Protein AF-A0A9P5ZJ55-F1 (afdb_monomer_lite)

Foldseek 3Di:
DDDDDDDDDPDDPPPPDDDPPPPADPQLVVLLVVQCVLDPDPLSNLLSVLLSLLCVLVVVDDDPPPQLAQDCDPLNDVQLVVCVVVVVPDHDQDPDLVVLLVSLLNSVLVQAFPVQQDPVSHGDPDQDPLPRNSNQSHDDPRHCSSSSSSLSSSVVNCVVVVPPPVSSVVVSVVSSSVSVSSSVSSVVVVPDDDDDDDDDDDDDDDD

Sequence (207 aa):
MVATVLPPTSLNASSTSASPIVGAPARLITATDYLAGISADPHWCNIVAQFVEFEKSLGYLDGKIAVHMLAPGKHRPKEVSTWVKNARAADPVIKNPVTFGVQWWMWYAELQPECRKAVEGHLQRVTPENNEWTELHKGTINGFYGLLASLGWWMKAAEVSGEATETLDTALSDVSWALELMSHAANTKHASPGSEEGAASKKVRID

Secondary structure (DSSP, 8-state):
----PPPPP--------PPP-TT--HHHHHHHHHHHTT---HHHHHHHHHHHHHHHHTT---S--GGGS----SS--HHHHHHHHTTT-S----S-HHHHHHHHHHHHHHTS-GGGB-TTSPBP-----TTS-TTT---STTTHHHHHHHHHHHHHHHHHHS-SHHHHHHHHHHHHHHHHHHHHHHHHHHS------------PPP-

Structure (mmCIF, N/CA/C/O backbone):
data_AF-A0A9P5ZJ55-F1
#
_entry.id   AF-A0A9P5ZJ55-F1
#
loop_
_atom_site.group_PDB
_atom_site.id
_atom_site.type_symbol
_atom_site.label_atom_id
_atom_site.label_alt_id
_atom_site.label_comp_id
_atom_site.label_asym_id
_atom_site.label_entity_id
_atom_site.label_seq_id
_atom_site.pdbx_PDB_ins_code
_atom_site.Cartn_x
_atom_site.Cartn_y
_atom_site.Cartn_z
_atom_site.occupancy
_atom_site.B_iso_or_equiv
_atom_site.auth_seq_id
_atom_site.auth_comp_id
_atom_site.auth_asym_id
_atom_site.auth_atom_id
_atom_site.pdbx_PDB_model_num
ATOM 1 N N . MET A 1 1 ? -41.297 -36.569 27.336 1.00 46.19 1 MET A N 1
ATOM 2 C CA . MET A 1 1 ? -41.350 -36.435 25.864 1.00 46.19 1 MET A CA 1
ATOM 3 C C . MET A 1 1 ? -40.275 -35.434 25.482 1.00 46.19 1 MET A C 1
ATOM 5 O O . MET A 1 1 ? -40.351 -34.297 25.922 1.00 46.19 1 MET A O 1
ATOM 9 N N . VAL A 1 2 ? -39.204 -35.901 24.840 1.00 40.53 2 VAL A N 1
ATOM 10 C CA . VAL A 1 2 ? -37.963 -35.140 24.609 1.00 40.53 2 VAL A CA 1
ATOM 11 C C . VAL A 1 2 ? -38.043 -34.508 23.221 1.00 40.53 2 VAL A C 1
ATOM 13 O O . VAL A 1 2 ? -38.271 -35.221 22.248 1.00 40.53 2 VAL A O 1
ATOM 16 N N . ALA A 1 3 ? -37.908 -33.184 23.137 1.00 40.72 3 ALA A N 1
ATOM 17 C CA . ALA A 1 3 ? -37.900 -32.455 21.875 1.00 40.72 3 ALA A CA 1
ATOM 18 C C . ALA A 1 3 ? -36.523 -32.590 21.204 1.00 40.72 3 ALA A C 1
ATOM 20 O O . ALA A 1 3 ? -35.512 -32.144 21.743 1.00 40.72 3 ALA A O 1
ATOM 21 N N . THR A 1 4 ? -36.489 -33.230 20.038 1.00 44.12 4 THR A N 1
ATOM 22 C CA . THR A 1 4 ? -35.303 -33.348 19.185 1.00 44.12 4 THR A CA 1
ATOM 23 C C . THR A 1 4 ? -35.051 -32.017 18.477 1.00 44.12 4 THR A C 1
ATOM 25 O O . THR A 1 4 ? -35.849 -31.595 17.643 1.00 44.12 4 THR A O 1
ATOM 28 N N . VAL A 1 5 ? -33.942 -31.354 18.806 1.00 46.38 5 VAL A N 1
ATOM 29 C CA . VAL A 1 5 ? -33.438 -30.173 18.090 1.00 46.38 5 VAL A CA 1
ATOM 30 C C . VAL A 1 5 ? -32.595 -30.654 16.907 1.00 46.38 5 VAL A C 1
ATOM 32 O O . VAL A 1 5 ? -31.642 -31.410 17.089 1.00 46.38 5 VAL A O 1
ATOM 35 N N . LEU A 1 6 ? -32.968 -30.241 15.695 1.00 46.88 6 LEU A N 1
ATOM 36 C CA . LEU A 1 6 ? -32.187 -30.459 14.476 1.00 46.88 6 LEU A CA 1
ATOM 37 C C . LEU A 1 6 ? -30.947 -29.544 14.467 1.00 46.88 6 LEU A C 1
ATOM 39 O O . LEU A 1 6 ? -31.042 -28.398 14.911 1.00 46.88 6 LEU A O 1
ATOM 43 N N . PRO A 1 7 ? -29.796 -30.006 13.950 1.00 50.72 7 PRO A N 1
ATOM 44 C CA . PRO A 1 7 ? -28.613 -29.166 13.812 1.00 50.72 7 PRO A CA 1
ATOM 45 C C . PRO A 1 7 ? -28.786 -28.145 12.672 1.00 50.72 7 PRO A C 1
ATOM 47 O O . PRO A 1 7 ? -29.495 -28.424 11.700 1.00 50.72 7 PRO A O 1
ATOM 50 N N . PRO A 1 8 ? -28.136 -26.969 12.754 1.00 41.00 8 PRO A N 1
ATOM 51 C CA . PRO A 1 8 ? -28.194 -25.973 11.696 1.00 41.00 8 PRO A CA 1
ATOM 52 C C . PRO A 1 8 ? -27.458 -26.466 10.446 1.00 41.00 8 PRO A C 1
ATOM 54 O O . PRO A 1 8 ? -26.298 -26.879 10.498 1.00 41.00 8 PRO A O 1
ATOM 57 N N . THR A 1 9 ? -28.159 -26.390 9.317 1.00 43.16 9 THR A N 1
ATOM 58 C CA . THR A 1 9 ? -27.637 -26.552 7.960 1.00 43.16 9 THR A CA 1
ATOM 59 C C . THR A 1 9 ? -26.391 -25.690 7.782 1.00 43.16 9 THR A C 1
ATOM 61 O O . THR A 1 9 ? -26.456 -24.464 7.866 1.00 43.16 9 THR A O 1
ATOM 64 N N . SER A 1 10 ? -25.252 -26.341 7.547 1.00 38.22 10 SER A N 1
ATOM 65 C CA . SER A 1 10 ? -23.999 -25.678 7.200 1.00 38.22 10 SER A CA 1
ATOM 66 C C . SER A 1 10 ? -24.200 -24.908 5.893 1.00 38.22 10 SER A C 1
ATOM 68 O O . SER A 1 10 ? -24.444 -25.499 4.839 1.00 38.22 10 SER A O 1
ATOM 70 N N . LEU A 1 11 ? -24.173 -23.578 5.986 1.00 40.28 11 LEU A N 1
ATOM 71 C CA . LEU A 1 11 ? -24.135 -22.690 4.835 1.00 40.28 11 LEU A CA 1
ATOM 72 C C . LEU A 1 11 ? -22.822 -22.939 4.100 1.00 40.28 11 LEU A C 1
ATOM 74 O O . LEU A 1 11 ? -21.734 -22.753 4.641 1.00 40.28 11 LEU A O 1
ATOM 78 N N . ASN A 1 12 ? -22.981 -23.402 2.868 1.00 37.41 12 ASN A N 1
ATOM 79 C CA . ASN A 1 12 ? -21.942 -23.643 1.892 1.00 37.41 12 ASN A CA 1
ATOM 80 C C . ASN A 1 12 ? -21.049 -22.396 1.778 1.00 37.41 12 ASN A C 1
ATOM 82 O O . ASN A 1 12 ? -21.464 -21.375 1.227 1.00 37.41 12 ASN A O 1
ATOM 86 N N . ALA A 1 13 ? -19.837 -22.468 2.327 1.00 37.91 13 ALA A N 1
ATOM 87 C CA . ALA A 1 13 ? -18.794 -21.507 2.025 1.00 37.91 13 ALA A CA 1
ATOM 88 C C . ALA A 1 13 ? -18.369 -21.769 0.579 1.00 37.91 13 ALA A C 1
ATOM 90 O O . ALA A 1 13 ? -17.577 -22.669 0.306 1.00 37.91 13 ALA A O 1
ATOM 91 N N . SER A 1 14 ? -18.932 -21.005 -0.355 1.00 32.94 14 SER A N 1
ATOM 92 C CA . SER A 1 14 ? -18.380 -20.894 -1.699 1.00 32.94 14 SER A CA 1
ATOM 93 C C . SER A 1 14 ? -16.995 -20.274 -1.567 1.00 32.94 14 SER A C 1
ATOM 95 O O . SER A 1 14 ? -16.837 -19.058 -1.509 1.00 32.94 14 SER A O 1
ATOM 97 N N . SER A 1 15 ? -15.985 -21.131 -1.453 1.00 38.03 15 SER A N 1
ATOM 98 C CA . SER A 1 15 ? -14.599 -20.756 -1.655 1.00 38.03 15 SER A CA 1
ATOM 99 C C . SER A 1 15 ? -14.484 -20.254 -3.089 1.00 38.03 15 SER A C 1
ATOM 101 O O . SER A 1 15 ? -14.509 -21.041 -4.034 1.00 38.03 15 SER A O 1
ATOM 103 N N . THR A 1 16 ? -14.395 -18.937 -3.256 1.00 36.88 16 THR A N 1
ATOM 104 C CA . THR A 1 16 ? -13.919 -18.321 -4.492 1.00 36.88 16 THR A CA 1
ATOM 105 C C . THR A 1 16 ? -12.474 -18.774 -4.672 1.00 36.88 16 THR A C 1
ATOM 107 O O . THR A 1 16 ? -11.546 -18.156 -4.157 1.00 36.88 16 THR A O 1
ATOM 110 N N . SER A 1 17 ? -12.281 -19.926 -5.317 1.00 40.09 17 SER A N 1
ATOM 111 C CA . SER A 1 17 ? -10.956 -20.419 -5.659 1.00 40.09 17 SER A CA 1
ATOM 112 C C . SER A 1 17 ? -10.394 -19.494 -6.728 1.00 40.09 17 SER A C 1
ATOM 114 O O . SER A 1 17 ? -10.872 -19.497 -7.866 1.00 40.09 17 SER A O 1
ATOM 116 N N . ALA A 1 18 ? -9.394 -18.698 -6.360 1.00 45.12 18 ALA A N 1
ATOM 117 C CA . ALA A 1 18 ? -8.517 -18.071 -7.330 1.00 45.12 18 ALA A CA 1
ATOM 118 C C . ALA A 1 18 ? -7.996 -19.178 -8.260 1.00 45.12 18 ALA A C 1
ATOM 120 O O . ALA A 1 18 ? -7.440 -20.176 -7.796 1.00 45.12 18 ALA A O 1
ATOM 121 N N . SER A 1 19 ? -8.249 -19.054 -9.564 1.00 47.94 19 SER A N 1
ATOM 122 C CA . SER A 1 19 ? -7.708 -19.976 -10.562 1.00 47.94 19 SER A CA 1
ATOM 123 C C . SER A 1 19 ? -6.202 -20.153 -10.335 1.00 47.94 19 SER A C 1
ATOM 125 O O . SER A 1 19 ? -5.525 -19.163 -10.043 1.00 47.94 19 SER A O 1
ATOM 127 N N . PRO A 1 20 ? -5.647 -21.371 -10.476 1.00 54.75 20 PRO A N 1
ATOM 128 C CA . PRO A 1 20 ? -4.217 -21.572 -10.305 1.00 54.75 20 PRO A CA 1
ATOM 129 C C . PRO A 1 20 ? -3.473 -20.679 -11.300 1.00 54.75 20 PRO A C 1
ATOM 131 O O . PRO A 1 20 ? -3.644 -20.813 -12.513 1.00 54.75 20 PRO A O 1
ATOM 134 N N . ILE A 1 21 ? -2.672 -19.743 -10.785 1.00 67.31 21 ILE A N 1
ATOM 135 C CA . ILE A 1 21 ? -1.841 -18.852 -11.597 1.00 67.31 21 ILE A CA 1
ATOM 136 C C . ILE A 1 21 ? -0.716 -19.719 -12.178 1.00 67.31 21 ILE A C 1
ATOM 138 O O . ILE A 1 21 ? 0.328 -19.921 -11.557 1.00 67.31 21 ILE A O 1
ATOM 142 N N . VAL A 1 22 ? -0.975 -20.333 -13.334 1.00 74.50 22 VAL A N 1
ATOM 143 C CA . VAL A 1 22 ? -0.081 -21.314 -13.963 1.00 74.50 22 VAL A CA 1
ATOM 144 C C . VAL A 1 22 ? 1.288 -20.678 -14.214 1.00 74.50 22 VAL A C 1
ATOM 146 O O . VAL A 1 22 ? 1.395 -19.682 -14.924 1.00 74.50 22 VAL A O 1
ATOM 149 N N . GLY A 1 23 ? 2.339 -21.261 -13.631 1.00 77.81 23 GLY A N 1
ATOM 150 C CA . GLY A 1 23 ? 3.720 -20.787 -13.777 1.00 77.81 23 GLY A CA 1
ATOM 151 C C . GLY A 1 23 ? 4.148 -19.682 -12.804 1.00 77.81 23 GLY A C 1
ATOM 152 O O . GLY A 1 23 ? 5.310 -19.283 -12.841 1.00 77.81 23 GLY A O 1
ATOM 153 N N . ALA A 1 24 ? 3.267 -19.210 -11.913 1.00 82.00 24 ALA A N 1
ATOM 154 C CA . ALA A 1 24 ? 3.649 -18.243 -10.888 1.00 82.00 24 ALA A CA 1
ATOM 155 C C . ALA A 1 24 ? 4.522 -18.875 -9.789 1.00 82.00 24 ALA A C 1
ATOM 157 O O . ALA A 1 24 ? 4.319 -20.032 -9.406 1.00 82.00 24 ALA A O 1
ATOM 158 N N . PRO A 1 25 ? 5.469 -18.113 -9.215 1.00 84.88 25 PRO A N 1
ATOM 159 C CA . PRO A 1 25 ? 6.262 -18.592 -8.095 1.00 84.88 25 PRO A CA 1
ATOM 160 C C . PRO A 1 25 ? 5.390 -18.743 -6.841 1.00 84.88 25 PRO A C 1
ATOM 162 O O . PRO A 1 25 ? 4.494 -17.934 -6.594 1.00 84.88 25 PRO A O 1
ATOM 165 N N . ALA A 1 26 ? 5.711 -19.719 -5.985 1.00 87.31 26 ALA A N 1
ATOM 166 C CA . ALA A 1 26 ? 4.959 -20.001 -4.754 1.00 87.31 26 ALA A CA 1
ATOM 167 C C . ALA A 1 26 ? 4.749 -18.756 -3.869 1.00 87.31 26 ALA A C 1
ATOM 169 O O . ALA A 1 26 ? 3.683 -18.587 -3.288 1.00 87.31 26 ALA A O 1
ATOM 170 N N . ARG A 1 27 ? 5.726 -17.833 -3.834 1.00 85.06 27 ARG A N 1
ATOM 171 C CA . ARG A 1 27 ? 5.611 -16.554 -3.108 1.00 85.06 27 ARG A CA 1
ATOM 172 C C . ARG A 1 27 ? 4.421 -15.707 -3.561 1.00 85.06 27 ARG A C 1
ATOM 174 O O . ARG A 1 27 ? 3.817 -15.039 -2.732 1.00 85.06 27 ARG A O 1
ATOM 181 N N . LEU A 1 28 ? 4.133 -15.691 -4.864 1.00 87.50 28 LEU A N 1
ATOM 182 C CA . LEU A 1 28 ? 3.067 -14.881 -5.440 1.00 87.50 28 LEU A CA 1
ATOM 183 C C . LEU A 1 28 ? 1.725 -15.534 -5.142 1.00 87.50 28 LEU A C 1
ATOM 185 O O . LEU A 1 28 ? 0.816 -14.839 -4.727 1.00 87.50 28 LEU A O 1
ATOM 189 N N . ILE A 1 29 ? 1.647 -16.863 -5.240 1.00 89.94 29 ILE A N 1
ATOM 190 C CA . ILE A 1 29 ? 0.453 -17.626 -4.857 1.00 89.94 29 ILE A CA 1
ATOM 191 C C . ILE A 1 29 ? 0.106 -17.352 -3.389 1.00 89.94 29 ILE A C 1
ATOM 193 O O . ILE A 1 29 ? -0.983 -16.872 -3.102 1.00 89.94 29 ILE A O 1
ATOM 197 N N . THR A 1 30 ? 1.060 -17.526 -2.467 1.00 90.88 30 THR A N 1
ATOM 198 C CA . THR A 1 30 ? 0.839 -17.243 -1.038 1.00 90.88 30 THR A CA 1
ATOM 199 C C . THR A 1 30 ? 0.451 -15.785 -0.779 1.00 90.88 30 THR A C 1
ATOM 201 O O . THR A 1 30 ? -0.412 -15.521 0.054 1.00 90.88 30 THR A O 1
ATOM 204 N N . ALA A 1 31 ? 1.073 -14.830 -1.478 1.00 90.62 31 ALA A N 1
ATOM 205 C CA . ALA A 1 31 ? 0.730 -13.415 -1.363 1.00 90.62 31 ALA A CA 1
ATOM 206 C C . ALA A 1 31 ? -0.694 -13.124 -1.861 1.00 90.62 31 ALA A C 1
ATOM 208 O O . ALA A 1 31 ? -1.440 -12.416 -1.189 1.00 90.62 31 ALA A O 1
ATOM 209 N N . THR A 1 32 ? -1.082 -13.679 -3.008 1.00 92.06 32 THR A N 1
ATOM 210 C CA . THR A 1 32 ? -2.416 -13.520 -3.590 1.00 92.06 32 THR A CA 1
ATOM 211 C C . THR A 1 32 ? -3.483 -14.171 -2.721 1.00 92.06 32 THR A C 1
ATOM 213 O O . THR A 1 32 ? -4.493 -13.528 -2.461 1.00 92.06 32 THR A O 1
ATOM 216 N N . ASP A 1 33 ? -3.249 -15.382 -2.209 1.00 93.81 33 ASP A N 1
ATOM 217 C CA . ASP A 1 33 ? -4.173 -16.063 -1.294 1.00 93.81 33 ASP A CA 1
ATOM 218 C C . ASP A 1 33 ? -4.391 -15.240 -0.022 1.00 93.81 33 ASP A C 1
ATOM 220 O O . ASP A 1 33 ? -5.524 -15.037 0.418 1.00 93.81 33 ASP A O 1
ATOM 224 N N . TYR A 1 34 ? -3.302 -14.710 0.543 1.00 94.56 34 TYR A N 1
ATOM 225 C CA . TYR A 1 34 ? -3.370 -13.820 1.695 1.00 94.56 34 TYR A CA 1
ATOM 226 C C . TYR A 1 34 ? -4.195 -12.560 1.392 1.00 94.56 34 TYR A C 1
ATOM 228 O O . TYR A 1 34 ? -5.117 -12.248 2.145 1.00 94.56 34 TYR A O 1
ATOM 236 N N . LEU A 1 35 ? -3.901 -11.855 0.291 1.00 95.19 35 LEU A N 1
ATOM 237 C CA . LEU A 1 35 ? -4.612 -10.629 -0.083 1.00 95.19 35 LEU A CA 1
ATOM 238 C C . LEU A 1 35 ? -6.087 -10.903 -0.403 1.00 95.19 35 LEU A C 1
ATOM 240 O O . LEU A 1 35 ? -6.951 -10.160 0.053 1.00 95.19 35 LEU A O 1
ATOM 244 N N . ALA A 1 36 ? -6.401 -11.977 -1.127 1.00 95.12 36 ALA A N 1
ATOM 245 C CA . ALA A 1 36 ? -7.775 -12.386 -1.417 1.00 95.12 36 ALA A CA 1
ATOM 246 C C . ALA A 1 36 ? -8.557 -12.727 -0.136 1.00 95.12 36 ALA A C 1
ATOM 248 O O . ALA A 1 36 ? -9.750 -12.456 -0.048 1.00 95.12 36 ALA A O 1
ATOM 249 N N . GLY A 1 37 ? -7.880 -13.248 0.892 1.00 94.75 37 GLY A N 1
ATOM 250 C CA . GLY A 1 37 ? -8.462 -13.486 2.213 1.00 94.75 37 GLY A CA 1
ATOM 251 C C . GLY A 1 37 ? -8.736 -12.221 3.041 1.00 94.75 37 GLY A C 1
ATOM 252 O O . GLY A 1 37 ? -9.316 -12.321 4.124 1.00 94.75 37 GLY A O 1
ATOM 253 N N . ILE A 1 38 ? -8.320 -11.030 2.590 1.00 94.19 38 ILE A N 1
ATOM 254 C CA . ILE A 1 38 ? -8.582 -9.775 3.312 1.00 94.19 38 ILE A CA 1
ATOM 255 C C . ILE A 1 38 ? -10.041 -9.342 3.162 1.00 94.19 38 ILE A C 1
ATOM 257 O O . ILE A 1 38 ? -10.632 -8.945 4.165 1.00 94.19 38 ILE A O 1
ATOM 261 N N . SER A 1 39 ? -10.602 -9.402 1.952 1.00 93.25 39 SER A N 1
ATOM 262 C CA . SER A 1 39 ? -11.972 -8.969 1.660 1.00 93.25 39 SER A CA 1
ATOM 263 C C . SER A 1 39 ? -12.509 -9.621 0.386 1.00 93.25 39 SER A C 1
ATOM 265 O O . SER A 1 39 ? -11.753 -9.887 -0.547 1.00 93.25 39 SER A O 1
ATOM 267 N N . ALA A 1 40 ? -13.827 -9.833 0.345 1.00 91.75 40 ALA A N 1
ATOM 268 C CA . ALA A 1 40 ? -14.566 -10.266 -0.842 1.00 91.75 40 ALA A CA 1
ATOM 269 C C . ALA A 1 40 ? -15.145 -9.088 -1.654 1.00 91.75 40 ALA A C 1
ATOM 271 O O . ALA A 1 40 ? -15.910 -9.307 -2.593 1.00 91.75 40 ALA A O 1
ATOM 272 N N . ASP A 1 41 ? -14.823 -7.848 -1.273 1.00 91.94 41 ASP A N 1
ATOM 273 C CA . ASP A 1 41 ? -15.227 -6.653 -2.007 1.00 91.94 41 ASP A CA 1
ATOM 274 C C . ASP A 1 41 ? -14.726 -6.701 -3.471 1.00 91.94 41 ASP A C 1
ATOM 276 O O . ASP A 1 41 ? -13.537 -6.950 -3.704 1.00 91.94 41 ASP A O 1
ATOM 280 N N . PRO A 1 42 ? -15.591 -6.451 -4.475 1.00 93.56 42 PRO A N 1
ATOM 281 C CA . PRO A 1 42 ? -15.201 -6.539 -5.880 1.00 93.56 42 PRO A CA 1
ATOM 282 C C . PRO A 1 42 ? -14.060 -5.600 -6.288 1.00 93.56 42 PRO A C 1
ATOM 284 O O . PRO A 1 42 ? -13.235 -5.980 -7.122 1.00 93.56 42 PRO A O 1
ATOM 287 N N . HIS A 1 43 ? -13.990 -4.392 -5.718 1.00 93.25 43 HIS A N 1
ATOM 288 C CA . HIS A 1 43 ? -12.929 -3.433 -6.033 1.00 93.25 43 HIS A CA 1
ATOM 289 C C . HIS A 1 43 ? -11.587 -3.939 -5.495 1.00 93.25 43 HIS A C 1
ATOM 291 O O . HIS A 1 43 ? -10.587 -3.937 -6.217 1.00 93.25 43 HIS A O 1
ATOM 297 N N . TRP A 1 44 ? -11.579 -4.482 -4.278 1.00 95.94 44 TRP A N 1
ATOM 298 C CA . TRP A 1 44 ? -10.407 -5.150 -3.721 1.00 95.94 44 TRP A CA 1
ATOM 299 C C . TRP A 1 44 ? -9.973 -6.367 -4.548 1.00 95.94 44 TRP A C 1
ATOM 301 O O . TRP A 1 44 ? -8.799 -6.484 -4.904 1.00 95.94 44 TRP A O 1
ATOM 311 N N . CYS A 1 45 ? -10.904 -7.253 -4.920 1.00 94.62 45 CYS A N 1
ATOM 312 C CA . CYS A 1 45 ? -10.592 -8.408 -5.765 1.00 94.62 45 CYS A CA 1
ATOM 313 C C . CYS A 1 45 ? -9.961 -7.990 -7.103 1.00 94.62 45 CYS A C 1
ATOM 315 O O . CYS A 1 45 ? -9.019 -8.637 -7.564 1.00 94.62 45 CYS A O 1
ATOM 317 N N . ASN A 1 46 ? -10.435 -6.893 -7.702 1.00 94.75 46 ASN A N 1
ATOM 318 C CA . ASN A 1 46 ? -9.855 -6.340 -8.923 1.00 94.75 46 ASN A CA 1
ATOM 319 C C . ASN A 1 46 ? -8.408 -5.857 -8.715 1.00 94.75 46 ASN A C 1
ATOM 321 O O . ASN A 1 46 ? -7.536 -6.201 -9.510 1.00 94.75 46 ASN A O 1
ATOM 325 N N . ILE A 1 47 ? -8.121 -5.146 -7.618 1.00 95.94 47 ILE A N 1
ATOM 326 C CA . ILE A 1 47 ? -6.753 -4.717 -7.266 1.00 95.94 47 ILE A CA 1
ATOM 327 C C . ILE A 1 47 ? -5.820 -5.924 -7.108 1.00 95.94 47 ILE A C 1
ATOM 329 O O . ILE A 1 47 ? -4.693 -5.919 -7.605 1.00 95.94 47 ILE A O 1
ATOM 333 N N . VAL A 1 48 ? -6.286 -6.991 -6.450 1.00 95.25 48 VAL A N 1
ATOM 334 C CA . VAL A 1 48 ? -5.506 -8.228 -6.290 1.00 95.25 48 VAL A CA 1
ATOM 335 C C . VAL A 1 48 ? -5.229 -8.893 -7.644 1.00 95.25 48 VAL A C 1
ATOM 337 O O . VAL A 1 48 ? -4.113 -9.357 -7.878 1.00 95.25 48 VAL A O 1
ATOM 340 N N . ALA A 1 49 ? -6.199 -8.902 -8.563 1.00 92.81 49 ALA A N 1
ATOM 341 C CA . ALA A 1 49 ? -6.003 -9.419 -9.917 1.00 92.81 49 ALA A CA 1
ATOM 342 C C . ALA A 1 49 ? -4.999 -8.572 -10.725 1.00 92.81 49 ALA A C 1
ATOM 344 O O . ALA A 1 49 ? -4.084 -9.120 -11.342 1.00 92.81 49 ALA A O 1
ATOM 345 N N . GLN A 1 50 ? -5.108 -7.242 -10.668 1.00 93.00 50 GLN A N 1
ATOM 346 C CA . GLN A 1 50 ? -4.161 -6.324 -11.310 1.00 93.00 50 GLN A CA 1
ATOM 347 C C . GLN A 1 50 ? -2.740 -6.486 -10.753 1.00 93.00 50 GLN A C 1
ATOM 349 O O . GLN A 1 50 ? -1.772 -6.434 -11.508 1.00 93.00 50 GLN A O 1
ATOM 354 N N . PHE A 1 51 ? -2.592 -6.740 -9.449 1.00 92.31 51 PHE A N 1
ATOM 355 C CA . PHE A 1 51 ? -1.296 -7.038 -8.838 1.00 92.31 51 PHE A CA 1
ATOM 356 C C . PHE A 1 51 ? -0.646 -8.304 -9.413 1.00 92.31 51 PHE A C 1
ATOM 358 O O . PHE A 1 51 ? 0.563 -8.322 -9.650 1.00 92.31 51 PHE A O 1
ATOM 365 N N . VAL A 1 52 ? -1.431 -9.353 -9.675 1.00 90.38 52 VAL A N 1
ATOM 366 C CA . VAL A 1 52 ? -0.925 -10.578 -10.312 1.00 90.38 52 VAL A CA 1
ATOM 367 C C . VAL A 1 52 ? -0.434 -10.298 -11.733 1.00 90.38 52 VAL A C 1
ATOM 369 O O . VAL A 1 52 ? 0.655 -10.750 -12.094 1.00 90.38 52 VAL A O 1
ATOM 372 N N . GLU A 1 53 ? -1.191 -9.535 -12.526 1.00 89.50 53 GLU A N 1
ATOM 373 C CA . GLU A 1 53 ? -0.767 -9.157 -13.881 1.00 89.50 53 GLU A CA 1
ATOM 374 C C . GLU A 1 53 ? 0.469 -8.248 -13.865 1.00 89.50 53 GLU A C 1
ATOM 376 O O . GLU A 1 53 ? 1.363 -8.432 -14.688 1.00 89.50 53 GLU A O 1
ATOM 381 N N . PHE A 1 54 ? 0.588 -7.355 -12.884 1.00 87.25 54 PHE A N 1
ATOM 382 C CA . PHE A 1 54 ? 1.787 -6.547 -12.668 1.00 87.25 54 PHE A CA 1
ATOM 383 C C . PHE A 1 54 ? 3.025 -7.406 -12.343 1.00 87.25 54 PHE A C 1
ATOM 385 O O . PHE A 1 54 ? 4.080 -7.257 -12.956 1.00 87.25 54 PHE A O 1
ATOM 392 N N . GLU A 1 55 ? 2.929 -8.362 -11.413 1.00 86.75 55 GLU A N 1
ATOM 393 C CA . GLU A 1 55 ? 4.057 -9.259 -11.101 1.00 86.75 55 GLU A CA 1
ATOM 394 C C . GLU A 1 55 ? 4.438 -10.147 -12.296 1.00 86.75 55 GLU A C 1
ATOM 396 O O . GLU A 1 55 ? 5.617 -10.443 -12.512 1.00 86.75 55 GLU A O 1
ATOM 401 N N . LYS A 1 56 ? 3.448 -10.546 -13.098 1.00 86.00 56 LYS A N 1
ATOM 402 C CA . LYS A 1 56 ? 3.655 -11.282 -14.347 1.00 86.00 56 LYS A CA 1
ATOM 403 C C . LYS A 1 56 ? 4.324 -10.422 -15.415 1.00 86.00 56 LYS A C 1
ATOM 405 O O . LYS A 1 56 ? 5.231 -10.912 -16.082 1.00 86.00 56 LYS A O 1
ATOM 410 N N . SER A 1 57 ? 3.946 -9.152 -15.550 1.00 83.25 57 SER A N 1
ATOM 411 C CA . SER A 1 57 ? 4.566 -8.229 -16.508 1.00 83.25 57 SER A CA 1
ATOM 412 C C . SER A 1 57 ? 6.020 -7.905 -16.155 1.00 83.25 57 SER A C 1
ATOM 414 O O . SER A 1 57 ? 6.805 -7.534 -17.022 1.00 83.25 57 SER A O 1
ATOM 416 N N . LEU A 1 58 ? 6.403 -8.093 -14.891 1.00 79.06 58 LEU A N 1
ATOM 417 C CA . LEU A 1 58 ? 7.790 -8.047 -14.431 1.00 79.06 58 LEU A CA 1
ATOM 418 C C . LEU A 1 58 ? 8.570 -9.352 -14.690 1.00 79.06 58 LEU A C 1
ATOM 420 O O . LEU A 1 58 ? 9.750 -9.433 -14.355 1.00 79.06 58 LEU A O 1
ATOM 424 N N . GLY A 1 59 ? 7.938 -10.389 -15.246 1.00 79.38 59 GLY A N 1
ATOM 425 C CA . GLY A 1 59 ? 8.563 -11.698 -15.451 1.00 79.38 59 GLY A CA 1
ATOM 426 C C . GLY A 1 59 ? 8.850 -12.438 -14.144 1.00 79.38 59 GLY A C 1
ATOM 427 O O . GLY A 1 59 ? 9.797 -13.218 -14.079 1.00 79.38 59 GLY A O 1
ATOM 428 N N . TYR A 1 60 ? 8.063 -12.171 -13.094 1.00 76.75 60 TYR A N 1
ATOM 429 C CA . TYR A 1 60 ? 8.221 -12.771 -11.769 1.00 76.75 60 TYR A CA 1
ATOM 430 C C . TYR A 1 60 ? 9.620 -12.594 -11.175 1.00 76.75 60 TYR A C 1
ATOM 432 O O . TYR A 1 60 ? 10.203 -13.562 -10.685 1.00 76.75 60 TYR A O 1
ATOM 440 N N . LEU A 1 61 ? 10.140 -11.358 -11.188 1.00 68.94 61 LEU A N 1
ATOM 441 C CA . LEU A 1 61 ? 11.465 -11.025 -10.648 1.00 68.94 61 LEU A CA 1
ATOM 442 C C . LEU A 1 61 ? 11.745 -11.783 -9.348 1.00 68.94 61 LEU A C 1
ATOM 444 O O . LEU A 1 61 ? 10.973 -11.716 -8.383 1.00 68.94 61 LEU A O 1
ATOM 448 N N . ASP A 1 62 ? 12.840 -12.535 -9.345 1.00 59.06 62 ASP A N 1
ATOM 449 C CA . ASP A 1 62 ? 13.296 -13.255 -8.171 1.00 59.06 62 ASP A CA 1
ATOM 450 C C . ASP A 1 62 ? 14.363 -12.434 -7.445 1.00 59.06 62 ASP A C 1
ATOM 452 O O . ASP A 1 62 ? 15.175 -11.731 -8.049 1.00 59.06 62 ASP A O 1
ATOM 456 N N . GLY A 1 63 ? 14.389 -12.566 -6.125 1.00 53.94 63 GLY A N 1
ATOM 457 C CA . GLY A 1 63 ? 15.593 -12.265 -5.373 1.00 53.94 63 GLY A CA 1
ATOM 458 C C . GLY A 1 63 ? 15.569 -11.054 -4.448 1.00 53.94 63 GLY A C 1
ATOM 459 O O . GLY A 1 63 ? 14.932 -10.021 -4.642 1.00 53.94 63 GLY A O 1
ATOM 460 N N . LYS A 1 64 ? 16.397 -11.227 -3.417 1.00 50.94 64 LYS A N 1
ATOM 461 C CA . LYS A 1 64 ? 16.756 -10.334 -2.308 1.00 50.94 64 LYS A CA 1
ATOM 462 C C . LYS A 1 64 ? 17.582 -9.118 -2.761 1.00 50.94 64 LYS A C 1
ATOM 464 O O . LYS A 1 64 ? 18.386 -8.597 -1.990 1.00 50.94 64 LYS A O 1
ATOM 469 N N . ILE A 1 65 ? 17.448 -8.707 -4.018 1.00 52.56 65 ILE A N 1
ATOM 470 C CA . ILE A 1 65 ? 18.203 -7.593 -4.580 1.00 52.56 65 ILE A CA 1
ATOM 471 C C . ILE A 1 65 ? 17.507 -6.311 -4.127 1.00 52.56 65 ILE A C 1
ATOM 473 O O . ILE A 1 65 ? 16.328 -6.105 -4.401 1.00 52.56 65 ILE A O 1
ATOM 477 N N . ALA A 1 66 ? 18.236 -5.446 -3.419 1.00 51.22 66 ALA A N 1
ATOM 478 C CA . ALA A 1 66 ? 17.688 -4.224 -2.831 1.00 51.22 66 ALA A CA 1
ATOM 479 C C . ALA A 1 66 ? 16.986 -3.303 -3.842 1.00 51.22 66 ALA A C 1
ATOM 481 O O . ALA A 1 66 ? 16.063 -2.588 -3.462 1.00 51.22 66 ALA A O 1
ATOM 482 N N . VAL A 1 67 ? 17.357 -3.374 -5.127 1.00 54.19 67 VAL A N 1
ATOM 483 C CA . VAL A 1 67 ? 16.712 -2.598 -6.198 1.00 54.19 67 VAL A CA 1
ATOM 484 C C . VAL A 1 67 ? 15.264 -3.030 -6.458 1.00 54.19 67 VAL A C 1
ATOM 486 O O . VAL A 1 67 ? 14.486 -2.230 -6.958 1.00 54.19 67 VAL A O 1
ATOM 489 N N . HIS A 1 68 ? 14.882 -4.258 -6.092 1.00 53.19 68 HIS A N 1
ATOM 490 C CA . HIS A 1 68 ? 13.521 -4.790 -6.237 1.00 53.19 68 HIS A CA 1
ATOM 491 C C . HIS A 1 68 ? 12.705 -4.687 -4.942 1.00 53.19 68 HIS A C 1
ATOM 493 O O . HIS A 1 68 ? 11.631 -5.263 -4.843 1.00 53.19 68 HIS A O 1
ATOM 499 N N . MET A 1 69 ? 13.192 -3.973 -3.925 1.00 62.72 69 MET A N 1
ATOM 500 C CA . MET A 1 69 ? 12.447 -3.745 -2.687 1.00 62.72 69 MET A CA 1
ATOM 501 C C . MET A 1 69 ? 11.920 -2.314 -2.653 1.00 62.72 69 MET A C 1
ATOM 503 O O . MET A 1 69 ? 12.667 -1.376 -2.952 1.00 62.72 69 MET A O 1
ATOM 507 N N . LEU A 1 70 ? 10.660 -2.126 -2.242 1.00 66.12 70 LEU A N 1
ATOM 508 C CA . LEU A 1 70 ? 10.158 -0.784 -1.951 1.00 66.12 70 LEU A CA 1
ATOM 509 C C . LEU A 1 70 ? 11.095 -0.136 -0.936 1.00 66.12 70 LEU A C 1
ATOM 511 O O . LEU A 1 70 ? 11.378 -0.725 0.120 1.00 66.12 70 LEU A O 1
ATOM 515 N N . ALA A 1 71 ? 11.569 1.071 -1.252 1.00 64.81 71 ALA A N 1
ATOM 516 C CA . ALA A 1 71 ? 12.424 1.814 -0.347 1.00 64.81 71 ALA A CA 1
ATOM 517 C C . ALA A 1 71 ? 11.724 1.922 1.018 1.00 64.81 71 ALA A C 1
ATOM 519 O O . ALA A 1 71 ? 10.500 2.120 1.068 1.00 64.81 71 ALA A O 1
ATOM 520 N N . PRO A 1 72 ? 12.460 1.768 2.137 1.00 64.44 72 PRO A N 1
ATOM 521 C CA . PRO A 1 72 ? 11.909 1.928 3.472 1.00 64.44 72 PRO A CA 1
ATOM 522 C C . PRO A 1 72 ? 11.075 3.194 3.622 1.00 64.44 72 PRO A C 1
ATOM 524 O O . PRO A 1 72 ? 10.104 3.133 4.352 1.00 64.44 72 PRO A O 1
ATOM 527 N N . GLY A 1 73 ? 11.389 4.271 2.887 1.00 66.25 73 GLY A N 1
ATOM 528 C CA . GLY A 1 73 ? 10.696 5.556 2.979 1.00 66.25 73 GLY A CA 1
ATOM 529 C C . GLY A 1 73 ? 10.907 6.201 4.348 1.00 66.25 73 GLY A C 1
ATOM 530 O O . GLY A 1 73 ? 11.180 5.519 5.337 1.00 66.25 73 GLY A O 1
ATOM 531 N N . LYS A 1 74 ? 10.802 7.526 4.444 1.00 75.62 74 LYS A N 1
ATOM 532 C CA . LYS A 1 74 ? 10.795 8.174 5.768 1.00 75.62 74 LYS A CA 1
ATOM 533 C C . LYS A 1 74 ? 9.430 8.021 6.428 1.00 75.62 74 LYS A C 1
ATOM 535 O O . LYS A 1 74 ? 9.352 8.000 7.654 1.00 75.62 74 LYS A O 1
ATOM 540 N N . HIS A 1 75 ? 8.382 7.869 5.620 1.00 83.88 75 HIS A N 1
ATOM 541 C CA . HIS A 1 75 ? 7.002 7.871 6.089 1.00 83.88 75 HIS A CA 1
ATOM 542 C C . HIS A 1 75 ? 6.356 6.486 6.170 1.00 83.88 75 HIS A C 1
ATOM 544 O O . HIS A 1 75 ? 5.181 6.397 6.517 1.00 83.88 75 HIS A O 1
ATOM 550 N N . ARG A 1 76 ? 7.089 5.393 5.901 1.00 88.31 76 ARG A N 1
ATOM 551 C CA . ARG A 1 76 ? 6.526 4.040 6.022 1.00 88.31 76 ARG A CA 1
ATOM 552 C C . ARG A 1 76 ? 5.961 3.812 7.425 1.00 88.31 76 ARG A C 1
ATOM 554 O O . ARG A 1 76 ? 6.723 3.921 8.393 1.00 88.31 76 ARG A O 1
ATOM 561 N N . PRO A 1 77 ? 4.686 3.394 7.540 1.00 92.75 77 PRO A N 1
ATOM 562 C CA . PRO A 1 77 ? 4.087 3.100 8.833 1.00 92.75 77 PRO A CA 1
ATOM 563 C C . PRO A 1 77 ? 4.929 2.100 9.639 1.00 92.75 77 PRO A C 1
ATOM 565 O O . PRO A 1 77 ? 5.487 1.124 9.110 1.00 92.75 77 PRO A O 1
ATOM 568 N N . LYS A 1 78 ? 5.042 2.337 10.948 1.00 92.31 78 LYS A N 1
ATOM 569 C CA . LYS A 1 78 ? 5.871 1.520 11.851 1.00 92.31 78 LYS A CA 1
ATOM 570 C C . LYS A 1 78 ? 5.397 0.066 11.896 1.00 92.31 78 LYS A C 1
ATOM 572 O O . LYS A 1 78 ? 6.212 -0.846 12.060 1.00 92.31 78 LYS A O 1
ATOM 577 N N . GLU A 1 79 ? 4.101 -0.139 11.730 1.00 94.50 79 GLU A N 1
ATOM 578 C CA . GLU A 1 79 ? 3.416 -1.421 11.632 1.00 94.50 79 GLU A CA 1
ATOM 579 C C . GLU A 1 79 ? 3.989 -2.245 10.478 1.00 94.50 79 GLU A C 1
ATOM 581 O O . GLU A 1 79 ? 4.422 -3.373 10.695 1.00 94.50 79 GLU A O 1
ATOM 586 N N . VAL A 1 80 ? 4.121 -1.645 9.289 1.00 91.94 80 VAL A N 1
ATOM 587 C CA . VAL A 1 80 ? 4.723 -2.290 8.109 1.00 91.94 80 VAL A CA 1
ATOM 588 C C . VAL A 1 80 ? 6.183 -2.636 8.381 1.00 91.94 80 VAL A C 1
ATOM 590 O O . VAL A 1 80 ? 6.630 -3.749 8.109 1.00 91.94 80 VAL A O 1
ATOM 593 N N . SER A 1 81 ? 6.939 -1.702 8.963 1.00 89.12 81 SER A N 1
ATOM 594 C CA . SER A 1 81 ? 8.351 -1.932 9.294 1.00 89.12 81 SER A CA 1
ATOM 595 C C . SER A 1 81 ? 8.535 -3.089 10.279 1.00 89.12 81 SER A C 1
ATOM 597 O O . SER A 1 81 ? 9.431 -3.912 10.109 1.00 89.12 81 SER A O 1
ATOM 599 N N . THR A 1 82 ? 7.686 -3.165 11.302 1.00 91.31 82 THR A N 1
ATOM 600 C CA . THR A 1 82 ? 7.695 -4.244 12.299 1.00 91.31 82 THR A CA 1
ATOM 601 C C . THR A 1 82 ? 7.278 -5.571 11.675 1.00 91.31 82 THR A C 1
ATOM 603 O O . THR A 1 82 ? 7.946 -6.579 11.882 1.00 91.31 82 THR A O 1
ATOM 606 N N . TRP A 1 83 ? 6.226 -5.564 10.857 1.00 92.31 83 TRP A N 1
ATOM 607 C CA . TRP A 1 83 ? 5.727 -6.742 10.156 1.00 92.31 83 TRP A CA 1
ATOM 608 C C . TRP A 1 83 ? 6.788 -7.354 9.239 1.00 92.31 83 TRP A C 1
ATOM 610 O O . TRP A 1 83 ? 7.070 -8.547 9.333 1.00 92.31 83 TRP A O 1
ATOM 620 N N . VAL A 1 84 ? 7.467 -6.535 8.428 1.00 87.25 84 VAL A N 1
ATOM 621 C CA . VAL A 1 84 ? 8.572 -6.996 7.571 1.00 87.25 84 VAL A CA 1
ATOM 622 C C . VAL A 1 84 ? 9.738 -7.540 8.405 1.00 87.25 84 VAL A C 1
ATOM 624 O O . VAL A 1 84 ? 10.265 -8.604 8.077 1.00 87.25 84 VAL A O 1
ATOM 627 N N . LYS A 1 85 ? 10.122 -6.857 9.497 1.00 87.44 85 LYS A N 1
ATOM 628 C CA . LYS A 1 85 ? 11.193 -7.310 10.410 1.00 87.44 85 LYS A CA 1
ATOM 629 C C . LYS A 1 85 ? 10.878 -8.653 11.067 1.00 87.44 85 LYS A C 1
ATOM 631 O O . LYS A 1 85 ? 11.774 -9.475 11.215 1.00 87.44 85 LYS A O 1
ATOM 636 N N . ASN A 1 86 ? 9.615 -8.895 11.399 1.00 89.25 86 ASN A N 1
ATOM 637 C CA . ASN A 1 86 ? 9.145 -10.134 12.018 1.00 89.25 86 ASN A CA 1
ATOM 638 C C . ASN A 1 86 ? 8.795 -11.216 10.987 1.00 89.25 86 ASN A C 1
ATOM 640 O O . ASN A 1 86 ? 7.955 -12.072 11.255 1.00 89.25 86 ASN A O 1
ATOM 644 N N . ALA A 1 87 ? 9.384 -11.153 9.789 1.00 84.75 87 ALA A N 1
ATOM 645 C CA . ALA A 1 87 ? 9.140 -12.100 8.704 1.00 84.75 87 ALA A CA 1
ATOM 646 C C . ALA A 1 87 ? 7.649 -12.288 8.363 1.00 84.75 87 ALA A C 1
ATOM 648 O O . ALA A 1 87 ? 7.263 -13.343 7.870 1.00 84.75 87 ALA A O 1
ATOM 649 N N . ARG A 1 88 ? 6.825 -11.252 8.582 1.00 89.38 88 ARG A N 1
ATOM 650 C CA . ARG A 1 88 ? 5.380 -11.237 8.300 1.00 89.38 88 ARG A CA 1
ATOM 651 C C . ARG A 1 88 ? 4.589 -12.269 9.106 1.00 89.38 88 ARG A C 1
ATOM 653 O O . ARG A 1 88 ? 3.564 -12.752 8.646 1.00 89.38 88 ARG A O 1
ATOM 660 N N . ALA A 1 89 ? 5.071 -12.613 10.301 1.00 87.62 89 ALA A N 1
ATOM 661 C CA . ALA A 1 89 ? 4.488 -13.681 11.110 1.00 87.62 89 ALA A CA 1
ATOM 662 C C . ALA A 1 89 ? 3.038 -13.415 11.555 1.00 87.62 89 ALA A C 1
ATOM 664 O O . ALA A 1 89 ? 2.267 -14.360 11.690 1.00 87.62 89 ALA A O 1
ATOM 665 N N . ALA A 1 90 ? 2.672 -12.155 11.810 1.00 92.88 90 ALA A N 1
ATOM 666 C CA . ALA A 1 90 ? 1.326 -11.780 12.236 1.00 92.88 90 ALA A CA 1
ATOM 667 C C . ALA A 1 90 ? 0.986 -10.352 11.808 1.00 92.88 90 ALA A C 1
ATOM 669 O O . ALA A 1 90 ? 1.827 -9.457 11.931 1.00 92.88 90 ALA A O 1
ATOM 670 N N . ASP A 1 91 ? -0.250 -10.147 11.357 1.00 94.75 91 ASP A N 1
ATOM 671 C CA . ASP A 1 91 ? -0.741 -8.835 10.943 1.00 94.75 91 ASP A CA 1
ATOM 672 C C . ASP A 1 91 ? -0.823 -7.863 12.130 1.00 94.75 91 ASP A C 1
ATOM 674 O O . ASP A 1 91 ? -1.230 -8.246 13.234 1.00 94.75 91 ASP A O 1
ATOM 678 N N . PRO A 1 92 ? -0.436 -6.594 11.935 1.00 94.56 92 PRO A N 1
ATOM 679 C CA . PRO A 1 92 ? -0.546 -5.581 12.968 1.00 94.56 92 PRO A CA 1
ATOM 680 C C . PRO A 1 92 ? -2.007 -5.175 13.188 1.00 94.56 92 PRO A C 1
ATOM 682 O O . PRO A 1 92 ? -2.795 -5.049 12.254 1.00 94.56 92 PRO A O 1
ATOM 685 N N . VAL A 1 93 ? -2.349 -4.881 14.442 1.00 94.44 93 VAL A N 1
ATOM 686 C CA . VAL A 1 93 ? -3.640 -4.273 14.782 1.00 94.44 93 VAL A CA 1
ATOM 687 C C . VAL A 1 93 ? -3.552 -2.766 14.559 1.00 94.44 93 VAL A C 1
ATOM 689 O O . VAL A 1 93 ? -2.832 -2.069 15.279 1.00 94.44 93 VAL A O 1
ATOM 692 N N . ILE A 1 94 ? -4.310 -2.256 13.590 1.00 96.69 94 ILE A N 1
ATOM 693 C CA . ILE A 1 94 ? -4.396 -0.821 13.315 1.00 96.69 94 ILE A CA 1
ATOM 694 C C . ILE A 1 94 ? -5.406 -0.192 14.277 1.00 96.69 94 ILE A C 1
ATOM 696 O O . ILE A 1 94 ? -6.609 -0.391 14.158 1.00 96.69 94 ILE A O 1
ATOM 700 N N . LYS A 1 95 ? -4.905 0.557 15.264 1.00 93.56 95 LYS A N 1
ATOM 701 C CA . LYS A 1 95 ? -5.736 1.140 16.335 1.00 93.56 95 LYS A CA 1
ATOM 702 C C . LYS A 1 95 ? -6.464 2.419 15.930 1.00 93.56 95 LYS A C 1
ATOM 704 O O . LYS A 1 95 ? -7.514 2.715 16.480 1.00 93.56 95 LYS A O 1
ATOM 709 N N . ASN A 1 96 ? -5.858 3.207 15.046 1.00 95.31 96 ASN A N 1
ATOM 710 C CA . ASN A 1 96 ? -6.397 4.484 14.594 1.00 95.31 96 ASN A CA 1
ATOM 711 C C . ASN A 1 96 ? -6.291 4.532 13.061 1.00 95.31 96 ASN A C 1
ATOM 713 O O . ASN A 1 96 ? -5.212 4.844 12.543 1.00 95.31 96 ASN A O 1
ATOM 717 N N . PRO A 1 97 ? -7.369 4.183 12.337 1.00 95.25 97 PRO A N 1
ATOM 718 C CA . PRO A 1 97 ? -7.350 4.126 10.880 1.00 95.25 97 PRO A CA 1
ATOM 719 C C . PRO A 1 97 ? -7.139 5.503 10.244 1.00 95.25 97 PRO A C 1
ATOM 721 O O . PRO A 1 97 ? -6.494 5.582 9.205 1.00 95.25 97 PRO A O 1
ATOM 724 N N . VAL A 1 98 ? -7.578 6.595 10.878 1.00 94.81 98 VAL A N 1
ATOM 725 C CA . VAL A 1 98 ? -7.343 7.960 10.375 1.00 94.81 98 VAL A CA 1
ATOM 726 C C . VAL A 1 98 ? -5.848 8.287 10.362 1.00 94.81 98 VAL A C 1
ATOM 728 O O . VAL A 1 98 ? -5.290 8.657 9.331 1.00 94.81 98 VAL A O 1
ATOM 731 N N . THR A 1 99 ? -5.168 8.099 11.495 1.00 94.31 99 THR A N 1
ATOM 732 C CA . THR A 1 99 ? -3.725 8.374 11.624 1.00 94.31 99 THR A CA 1
ATOM 733 C C . THR A 1 99 ? -2.902 7.447 10.739 1.00 94.31 99 THR A C 1
ATOM 735 O O . THR A 1 99 ? -1.940 7.884 10.106 1.00 94.31 99 THR A O 1
ATOM 738 N N . PHE A 1 100 ? -3.284 6.169 10.683 1.00 95.12 100 PHE A N 1
ATOM 739 C CA . PHE A 1 100 ? -2.627 5.202 9.815 1.00 95.12 100 PHE A CA 1
ATOM 740 C C . PHE A 1 100 ? -2.771 5.591 8.343 1.00 95.12 100 PHE A C 1
ATOM 742 O O . PHE A 1 100 ? -1.777 5.588 7.626 1.00 95.12 100 PHE A O 1
ATOM 749 N N . GLY A 1 101 ? -3.970 5.997 7.919 1.00 93.75 101 GLY A N 1
ATOM 750 C CA . GLY A 1 101 ? -4.248 6.456 6.562 1.00 93.75 101 GLY A CA 1
ATOM 751 C C . GLY A 1 101 ? -3.401 7.651 6.139 1.00 93.75 101 GLY A C 1
ATOM 752 O O . GLY A 1 101 ? -2.841 7.648 5.047 1.00 93.75 101 GLY A O 1
ATOM 753 N N . VAL A 1 102 ? -3.224 8.641 7.022 1.00 92.50 102 VAL A N 1
ATOM 754 C CA . VAL A 1 102 ? -2.332 9.787 6.763 1.00 92.50 102 VAL A CA 1
ATOM 755 C C . VAL A 1 102 ? -0.894 9.319 6.529 1.00 92.50 102 VAL A C 1
ATOM 757 O O . VAL A 1 102 ? -0.281 9.691 5.531 1.00 92.50 102 VAL A O 1
ATOM 760 N N . GLN A 1 103 ? -0.356 8.467 7.407 1.00 91.50 103 GLN A N 1
ATOM 761 C CA . GLN A 1 103 ? 1.006 7.940 7.247 1.00 91.50 103 GLN A CA 1
ATOM 762 C C . GLN A 1 103 ? 1.144 7.076 5.992 1.00 91.50 103 GLN A C 1
ATOM 764 O O . GLN A 1 103 ? 2.149 7.158 5.287 1.00 91.50 103 GLN A O 1
ATOM 769 N N . TRP A 1 104 ? 0.127 6.266 5.697 1.00 93.56 104 TRP A N 1
ATOM 770 C CA . TRP A 1 104 ? 0.085 5.436 4.504 1.00 93.56 104 TRP A CA 1
ATOM 771 C C . TRP A 1 104 ? 0.128 6.298 3.241 1.00 93.56 104 TRP A C 1
ATOM 773 O O . TRP A 1 104 ? 0.945 6.028 2.368 1.0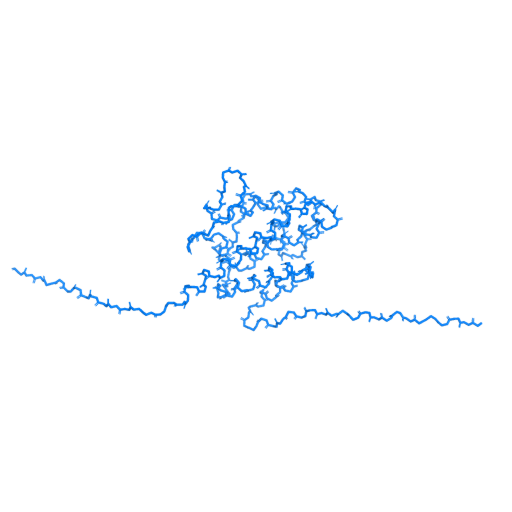0 93.56 104 TRP A O 1
ATOM 783 N N . TRP A 1 105 ? -0.660 7.375 3.174 1.00 92.06 105 TRP A N 1
ATOM 784 C CA . TRP A 1 105 ? -0.649 8.315 2.051 1.00 92.06 105 TRP A CA 1
ATOM 785 C C . TRP A 1 105 ? 0.694 9.016 1.881 1.00 92.06 105 TRP A C 1
ATOM 787 O O . TRP A 1 105 ? 1.199 9.095 0.764 1.00 92.06 105 TRP A O 1
ATOM 797 N N . MET A 1 106 ? 1.306 9.476 2.976 1.00 89.25 106 MET A N 1
ATOM 798 C CA . MET A 1 106 ? 2.642 10.075 2.928 1.00 89.25 106 MET A CA 1
ATOM 799 C C . MET A 1 106 ? 3.671 9.084 2.377 1.00 89.25 106 MET A C 1
ATOM 801 O O . MET A 1 106 ? 4.460 9.433 1.503 1.00 89.25 106 MET A O 1
ATOM 805 N N . TRP A 1 107 ? 3.640 7.834 2.846 1.00 89.75 107 TRP A N 1
ATOM 806 C CA . TRP A 1 107 ? 4.516 6.785 2.333 1.00 89.75 107 TRP A CA 1
ATOM 807 C C . TRP A 1 107 ? 4.241 6.476 0.862 1.00 89.75 107 TRP A C 1
ATOM 809 O O . TRP A 1 107 ? 5.175 6.416 0.068 1.00 89.75 107 TRP A O 1
ATOM 819 N N . TYR A 1 108 ? 2.975 6.316 0.481 1.00 90.25 108 TYR A N 1
ATOM 820 C CA . TYR A 1 108 ? 2.586 6.034 -0.893 1.00 90.25 108 TYR A CA 1
ATOM 821 C C . TYR A 1 108 ? 3.024 7.153 -1.840 1.00 90.25 108 TYR A C 1
ATOM 823 O O . TYR A 1 108 ? 3.552 6.860 -2.909 1.00 90.25 108 TYR A O 1
ATOM 831 N N . ALA A 1 109 ? 2.897 8.416 -1.425 1.00 87.56 109 ALA A N 1
ATOM 832 C CA . ALA A 1 109 ? 3.342 9.574 -2.191 1.00 87.56 109 ALA A CA 1
ATOM 833 C C . ALA A 1 109 ? 4.868 9.637 -2.367 1.00 87.56 109 ALA A C 1
ATOM 835 O O . ALA A 1 109 ? 5.338 10.009 -3.442 1.00 87.56 109 ALA A O 1
ATOM 836 N N . GLU A 1 110 ? 5.658 9.227 -1.366 1.00 85.25 110 GLU A N 1
ATOM 837 C CA . GLU A 1 110 ? 7.123 9.125 -1.504 1.00 85.25 110 GLU A CA 1
ATOM 838 C C . GLU A 1 110 ? 7.546 8.139 -2.593 1.00 85.25 110 GLU A C 1
ATOM 840 O O . GLU A 1 110 ? 8.574 8.345 -3.238 1.00 85.25 110 GLU A O 1
ATOM 845 N N . LEU A 1 111 ? 6.764 7.075 -2.785 1.00 85.19 111 LEU A N 1
ATOM 846 C CA . LEU A 1 111 ? 7.041 6.037 -3.773 1.00 85.19 111 LEU A CA 1
ATOM 847 C C . LEU A 1 111 ? 6.662 6.465 -5.197 1.00 85.19 111 LEU A C 1
ATOM 849 O O . LEU A 1 111 ? 7.042 5.792 -6.153 1.00 85.19 111 LEU A O 1
ATOM 853 N N . GLN A 1 112 ? 5.912 7.556 -5.361 1.00 85.56 112 GLN A N 1
ATOM 854 C CA . GLN A 1 112 ? 5.450 7.974 -6.677 1.00 85.56 112 GLN A CA 1
ATOM 855 C C . GLN A 1 112 ? 6.542 8.629 -7.526 1.00 85.56 112 GLN A C 1
ATOM 857 O O . GLN A 1 112 ? 7.442 9.285 -6.991 1.00 85.56 112 GLN A O 1
ATOM 862 N N . PRO A 1 113 ? 6.408 8.543 -8.860 1.00 84.19 113 PRO A N 1
ATOM 863 C CA . PRO A 1 113 ? 7.114 9.406 -9.800 1.00 84.19 113 PRO A CA 1
ATOM 864 C C . PRO A 1 113 ? 6.936 10.890 -9.468 1.00 84.19 113 PRO A C 1
ATOM 866 O O . PRO A 1 113 ? 5.867 11.310 -9.022 1.00 84.19 113 PRO A O 1
ATOM 869 N N . GLU A 1 114 ? 7.964 11.699 -9.726 1.00 82.25 114 GLU A N 1
ATOM 870 C CA . GLU A 1 114 ? 7.948 13.130 -9.393 1.00 82.25 114 GLU A CA 1
ATOM 871 C C . GLU A 1 114 ? 6.826 13.883 -10.118 1.00 82.25 114 GLU A C 1
ATOM 873 O O . GLU A 1 114 ? 6.156 14.714 -9.515 1.00 82.25 114 GLU A O 1
ATOM 878 N N . CYS A 1 115 ? 6.528 13.509 -11.366 1.00 81.19 115 CYS A N 1
ATOM 879 C CA . CYS A 1 115 ? 5.435 14.090 -12.148 1.00 81.19 115 CYS A CA 1
ATOM 880 C C . CYS A 1 115 ? 4.044 13.893 -11.515 1.00 81.19 115 CYS A C 1
ATOM 882 O O . CYS A 1 115 ? 3.100 14.582 -11.888 1.00 81.19 115 CYS A O 1
ATOM 884 N N . ARG A 1 116 ? 3.895 12.950 -10.571 1.00 83.44 116 ARG A N 1
ATOM 885 C CA . ARG A 1 116 ? 2.644 12.722 -9.837 1.00 83.44 116 ARG A CA 1
ATOM 886 C C . ARG A 1 116 ? 2.566 13.510 -8.536 1.00 83.44 116 ARG A C 1
ATOM 888 O O . ARG A 1 116 ? 1.470 13.650 -7.996 1.00 83.44 116 ARG A O 1
ATOM 895 N N . LYS A 1 117 ? 3.685 13.991 -7.993 1.00 83.38 117 LYS A N 1
ATOM 896 C CA . LYS A 1 117 ? 3.705 14.688 -6.704 1.00 83.38 117 LYS A CA 1
ATOM 897 C C . LYS A 1 117 ? 3.243 16.127 -6.917 1.00 83.38 117 LYS A C 1
ATOM 899 O O . LYS A 1 117 ? 4.003 16.962 -7.399 1.00 83.38 117 LYS A O 1
ATOM 904 N N . ALA A 1 118 ? 1.987 16.431 -6.586 1.00 66.81 118 ALA A N 1
ATOM 905 C CA . ALA A 1 118 ? 1.531 17.816 -6.606 1.00 66.81 118 ALA A CA 1
ATOM 906 C C . ALA A 1 118 ? 2.164 18.615 -5.459 1.00 66.81 118 ALA A C 1
ATOM 908 O O . ALA A 1 118 ? 2.506 18.077 -4.405 1.00 66.81 118 ALA A O 1
ATOM 909 N N . VAL A 1 119 ? 2.210 19.935 -5.638 1.00 59.44 119 VAL A N 1
ATOM 910 C CA . VAL A 1 119 ? 2.705 20.894 -4.637 1.00 59.44 119 VAL A CA 1
ATOM 911 C C . VAL A 1 119 ? 1.856 20.887 -3.349 1.00 59.44 119 VAL A C 1
ATOM 913 O O . VAL A 1 119 ? 2.364 21.218 -2.283 1.00 59.44 119 VAL A O 1
ATOM 916 N N . GLU A 1 120 ? 0.594 20.448 -3.415 1.00 57.94 120 GLU A N 1
ATOM 917 C CA . GLU A 1 120 ? -0.371 20.486 -2.299 1.00 57.94 120 GLU A CA 1
ATOM 918 C C . GLU A 1 120 ? -0.637 19.115 -1.644 1.00 57.94 120 GLU A C 1
ATOM 920 O O . GLU A 1 120 ? -1.617 18.942 -0.927 1.00 57.94 120 GLU A O 1
ATOM 925 N N . GLY A 1 121 ? 0.220 18.114 -1.873 1.00 58.41 121 GLY A N 1
ATOM 926 C CA . GLY A 1 121 ? 0.116 16.817 -1.184 1.00 58.41 121 GLY A CA 1
ATOM 927 C C . GLY A 1 121 ? -0.924 15.846 -1.757 1.00 58.41 121 GLY A C 1
ATOM 928 O O . GLY A 1 121 ? -1.130 14.772 -1.193 1.00 58.41 121 GLY A O 1
ATOM 929 N N . HIS A 1 122 ? -1.534 16.176 -2.896 1.00 70.81 122 HIS A N 1
ATOM 930 C CA . HIS A 1 122 ? -2.361 15.256 -3.677 1.00 70.81 122 HIS A CA 1
ATOM 931 C C . HIS A 1 122 ? -1.546 14.589 -4.790 1.00 70.81 122 HIS A C 1
ATOM 933 O O . HIS A 1 122 ? -0.669 15.209 -5.394 1.00 70.81 122 HIS A O 1
ATOM 939 N N . LEU A 1 123 ? -1.842 13.323 -5.090 1.00 83.06 123 LEU A N 1
ATOM 940 C CA . LEU A 1 123 ? -1.255 12.658 -6.249 1.00 83.06 123 LEU A CA 1
ATOM 941 C C . LEU A 1 123 ? -2.020 13.018 -7.516 1.00 83.06 123 LEU A C 1
ATOM 943 O O . LEU A 1 123 ? -3.233 12.837 -7.602 1.00 83.06 123 LEU A O 1
ATOM 947 N N . GLN A 1 124 ? -1.300 13.493 -8.525 1.00 82.25 124 GLN A N 1
ATOM 948 C CA . GLN A 1 124 ? -1.867 13.720 -9.844 1.00 82.25 124 GLN A CA 1
ATOM 949 C C . GLN A 1 124 ? -1.986 12.390 -10.597 1.00 82.25 124 GLN A C 1
ATOM 951 O O . GLN A 1 124 ? -1.085 11.542 -10.564 1.00 82.25 124 GLN A O 1
ATOM 956 N N . ARG A 1 125 ? -3.094 12.216 -11.324 1.00 83.19 125 ARG A N 1
ATOM 957 C CA . ARG A 1 125 ? -3.286 11.117 -12.283 1.00 83.19 125 ARG A CA 1
ATOM 958 C C . ARG A 1 125 ? -2.731 11.500 -13.652 1.00 83.19 125 ARG A C 1
ATOM 960 O O . ARG A 1 125 ? -3.456 11.584 -14.637 1.00 83.19 125 ARG A O 1
ATOM 967 N N . VAL A 1 126 ? -1.435 11.786 -13.678 1.00 82.12 126 VAL A N 1
ATOM 968 C CA . VAL A 1 126 ? -0.670 12.028 -14.904 1.00 82.12 126 VAL A CA 1
ATOM 969 C C . VAL A 1 126 ? 0.095 10.756 -15.222 1.00 82.12 126 VAL A C 1
ATOM 971 O O . VAL A 1 126 ? 0.753 10.215 -14.337 1.00 82.12 126 VAL A O 1
ATOM 974 N N . THR A 1 127 ? -0.002 10.285 -16.465 1.00 78.00 127 THR A N 1
ATOM 975 C CA . THR A 1 127 ? 0.765 9.142 -16.970 1.00 78.00 127 THR A CA 1
ATOM 976 C C . THR A 1 127 ? 2.252 9.502 -17.006 1.00 78.00 127 THR A C 1
ATOM 978 O O . THR A 1 127 ? 2.629 10.342 -17.823 1.00 78.00 127 THR A O 1
ATOM 981 N N . PRO A 1 128 ? 3.095 8.900 -16.151 1.00 74.38 128 PRO A N 1
ATOM 982 C CA . PRO A 1 128 ? 4.536 9.132 -16.157 1.00 74.38 128 PRO A CA 1
ATOM 983 C C . PRO A 1 128 ? 5.175 8.518 -17.399 1.00 74.38 128 PRO A C 1
ATOM 985 O O . PRO A 1 128 ? 4.657 7.544 -17.958 1.00 74.38 128 PRO A O 1
ATOM 988 N N . GLU A 1 129 ? 6.327 9.038 -17.808 1.00 71.12 129 GLU A N 1
ATOM 989 C CA . GLU A 1 129 ? 7.088 8.431 -18.899 1.00 71.12 129 GLU A CA 1
ATOM 990 C C . GLU A 1 129 ? 7.630 7.046 -18.483 1.00 71.12 129 GLU A C 1
ATOM 992 O O . GLU A 1 129 ? 7.820 6.749 -17.300 1.00 71.12 129 GLU A O 1
ATOM 997 N N . ASN A 1 130 ? 7.898 6.170 -19.463 1.00 58.78 130 ASN A N 1
ATOM 998 C CA . ASN A 1 130 ? 8.162 4.722 -19.302 1.00 58.78 130 ASN A CA 1
ATOM 999 C C . ASN A 1 130 ? 9.280 4.307 -18.312 1.00 58.78 130 ASN A C 1
ATOM 1001 O O . ASN A 1 130 ? 9.463 3.106 -18.073 1.00 58.78 130 ASN A O 1
ATOM 1005 N N . ASN A 1 131 ? 10.043 5.260 -17.774 1.00 58.50 131 ASN A N 1
ATOM 1006 C CA . ASN A 1 131 ? 11.180 5.050 -16.881 1.00 58.50 131 ASN A CA 1
ATOM 1007 C C . ASN A 1 131 ? 11.019 5.729 -15.509 1.00 58.50 131 ASN A C 1
ATOM 1009 O O . ASN A 1 131 ? 11.935 5.647 -14.698 1.00 58.50 131 ASN A O 1
ATOM 1013 N N . GLU A 1 132 ? 9.894 6.387 -15.226 1.00 64.94 132 GLU A N 1
ATOM 1014 C CA . GLU A 1 132 ? 9.734 7.164 -13.988 1.00 64.94 132 GLU A CA 1
ATOM 1015 C C . GLU A 1 132 ? 9.121 6.357 -12.832 1.00 64.94 132 GLU A C 1
ATOM 1017 O O . GLU A 1 132 ? 9.255 6.738 -11.674 1.00 64.94 132 GLU A O 1
ATOM 1022 N N . TRP A 1 133 ? 8.525 5.191 -13.111 1.00 69.94 133 TRP A N 1
ATOM 1023 C CA . TRP A 1 133 ? 7.959 4.282 -12.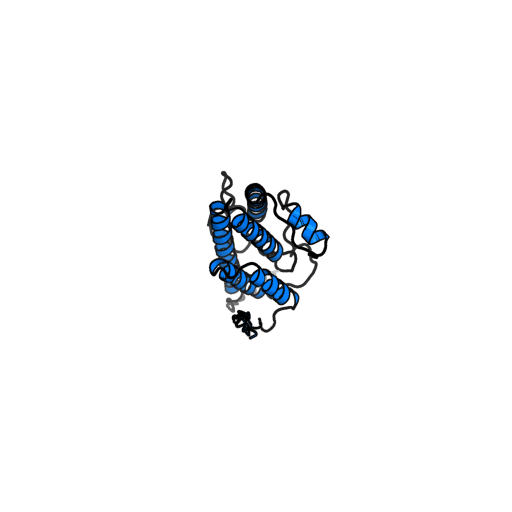100 1.00 69.94 133 TRP A CA 1
ATOM 1024 C C . TRP A 1 133 ? 9.003 3.522 -11.268 1.00 69.94 133 TRP A C 1
ATOM 1026 O O . TRP A 1 133 ? 8.639 2.604 -10.544 1.00 69.94 133 TRP A O 1
ATOM 1036 N N . THR A 1 134 ? 10.290 3.860 -11.344 1.00 64.50 134 THR A N 1
ATOM 1037 C CA . THR A 1 134 ? 11.416 3.081 -10.784 1.00 64.50 134 THR A CA 1
ATOM 1038 C C . THR A 1 134 ? 11.254 2.668 -9.322 1.00 64.50 134 THR A C 1
ATOM 1040 O O . THR A 1 134 ? 11.703 1.585 -8.951 1.00 64.50 134 THR A O 1
ATOM 1043 N N . GLU A 1 135 ? 10.588 3.476 -8.496 1.00 61.97 135 GLU A N 1
ATOM 1044 C CA . GLU A 1 135 ? 10.360 3.161 -7.083 1.00 61.97 135 GLU A CA 1
ATOM 1045 C C . GLU A 1 135 ? 9.193 2.194 -6.829 1.00 61.97 135 GLU A C 1
ATOM 1047 O O . GLU A 1 135 ? 9.280 1.397 -5.894 1.00 61.97 135 GLU A O 1
ATOM 1052 N N . LEU A 1 136 ? 8.153 2.198 -7.671 1.00 62.62 136 LEU A N 1
ATOM 1053 C CA . LEU A 1 136 ? 6.990 1.297 -7.569 1.00 62.62 136 LEU A CA 1
ATOM 1054 C C . LEU A 1 136 ? 7.064 0.091 -8.505 1.00 62.62 136 LEU A C 1
ATOM 1056 O O . LEU A 1 136 ? 6.422 -0.922 -8.240 1.00 62.62 136 LEU A O 1
ATOM 1060 N N . HIS A 1 137 ? 7.894 0.156 -9.546 1.00 61.28 137 HIS A N 1
ATOM 1061 C CA . HIS A 1 137 ? 8.158 -0.911 -10.511 1.00 61.28 137 HIS A CA 1
ATOM 1062 C C . HIS A 1 137 ? 9.102 -1.971 -9.919 1.00 61.28 137 HIS A C 1
ATOM 1064 O O . HIS A 1 137 ? 10.111 -2.374 -10.501 1.00 61.28 137 HIS A O 1
ATOM 1070 N N . LYS A 1 138 ? 8.784 -2.382 -8.692 1.00 65.81 138 LYS A N 1
ATOM 1071 C CA . LYS A 1 138 ? 9.544 -3.301 -7.860 1.00 65.81 138 LYS A CA 1
ATOM 1072 C C . LYS A 1 138 ? 8.622 -4.455 -7.485 1.00 65.81 138 LYS A C 1
ATOM 1074 O O . LYS A 1 138 ? 7.697 -4.293 -6.687 1.00 65.81 138 LYS A O 1
ATOM 1079 N N . GLY A 1 139 ? 8.871 -5.609 -8.097 1.00 58.19 139 GLY A N 1
ATOM 1080 C CA . GLY A 1 139 ? 8.212 -6.865 -7.733 1.00 58.19 139 GLY A CA 1
ATOM 1081 C C . GLY A 1 139 ? 8.765 -7.428 -6.423 1.00 58.19 139 GLY A C 1
ATOM 1082 O O . GLY A 1 139 ? 9.479 -6.741 -5.701 1.00 58.19 139 GLY A O 1
ATOM 1083 N N . THR A 1 140 ? 8.524 -8.708 -6.146 1.00 63.25 140 THR A N 1
ATOM 1084 C CA . THR A 1 140 ? 8.990 -9.449 -4.948 1.00 63.25 140 THR A CA 1
ATOM 1085 C C . THR A 1 140 ? 8.126 -9.268 -3.695 1.00 63.25 140 THR A C 1
ATOM 1087 O O . THR A 1 140 ? 7.293 -8.377 -3.574 1.00 63.25 140 THR A O 1
ATOM 1090 N N . ILE A 1 141 ? 8.376 -10.113 -2.687 1.00 58.81 141 ILE A N 1
ATOM 1091 C CA . ILE A 1 141 ? 7.682 -10.086 -1.388 1.00 58.81 141 ILE A CA 1
ATOM 1092 C C . ILE A 1 141 ? 7.920 -8.788 -0.586 1.00 58.81 141 ILE A C 1
ATOM 1094 O O . ILE A 1 141 ? 7.191 -8.494 0.361 1.00 58.81 141 ILE A O 1
ATOM 1098 N N . ASN A 1 142 ? 8.957 -8.018 -0.929 1.00 64.31 142 ASN A N 1
ATOM 1099 C CA . ASN A 1 142 ? 9.249 -6.698 -0.356 1.00 64.31 142 ASN A CA 1
ATOM 1100 C C . ASN A 1 142 ? 8.885 -5.549 -1.317 1.00 64.31 142 ASN A C 1
ATOM 1102 O O . ASN A 1 142 ? 9.173 -4.390 -1.013 1.00 64.31 142 ASN A O 1
ATOM 1106 N N . GLY A 1 143 ? 8.315 -5.875 -2.477 1.00 76.69 143 GLY A N 1
ATOM 1107 C CA . GLY A 1 143 ? 7.812 -4.935 -3.465 1.00 76.69 143 GLY A CA 1
ATOM 1108 C C . GLY A 1 143 ? 6.390 -4.484 -3.144 1.00 76.69 143 GLY A C 1
ATOM 1109 O O . GLY A 1 143 ? 6.011 -4.330 -1.978 1.00 76.69 143 GLY A O 1
ATOM 1110 N N . PHE A 1 144 ? 5.583 -4.325 -4.191 1.00 85.19 144 PHE A N 1
ATOM 1111 C CA . PHE A 1 144 ? 4.211 -3.808 -4.123 1.00 85.19 144 PHE A CA 1
ATOM 1112 C C . PHE A 1 144 ? 3.279 -4.586 -3.169 1.00 85.19 144 PHE A C 1
ATOM 1114 O O . PHE A 1 144 ? 2.367 -4.008 -2.580 1.00 85.19 144 PHE A O 1
ATOM 1121 N N . TYR A 1 145 ? 3.561 -5.869 -2.915 1.00 88.94 145 TYR A N 1
ATOM 1122 C CA . TYR A 1 145 ? 2.830 -6.687 -1.940 1.00 88.94 145 TYR A CA 1
ATOM 1123 C C . TYR A 1 145 ? 2.723 -6.036 -0.550 1.00 88.94 145 TYR A C 1
ATOM 1125 O O . TYR A 1 145 ? 1.656 -6.046 0.057 1.00 88.94 145 TYR A O 1
ATOM 1133 N N . GLY A 1 146 ? 3.811 -5.449 -0.036 1.00 89.81 146 GLY A N 1
ATOM 1134 C CA . GLY A 1 146 ? 3.800 -4.842 1.300 1.00 89.81 146 GLY A CA 1
ATOM 1135 C C . GLY A 1 146 ? 2.913 -3.598 1.392 1.00 89.81 146 GLY A C 1
ATOM 1136 O O . GLY A 1 146 ? 2.352 -3.327 2.452 1.00 89.81 146 GLY A O 1
ATOM 1137 N N . LEU A 1 147 ? 2.771 -2.871 0.282 1.00 91.81 147 LEU A N 1
ATOM 1138 C CA . LEU A 1 147 ? 1.873 -1.727 0.162 1.00 91.81 147 LEU A CA 1
ATOM 1139 C C . LEU A 1 147 ? 0.403 -2.177 0.120 1.00 91.81 147 LEU A C 1
ATOM 1141 O O . LEU A 1 147 ? -0.445 -1.570 0.769 1.00 91.81 147 LEU A O 1
ATOM 1145 N N . LEU A 1 148 ? 0.106 -3.270 -0.592 1.00 94.50 148 LEU A N 1
ATOM 1146 C CA . LEU A 1 148 ? -1.243 -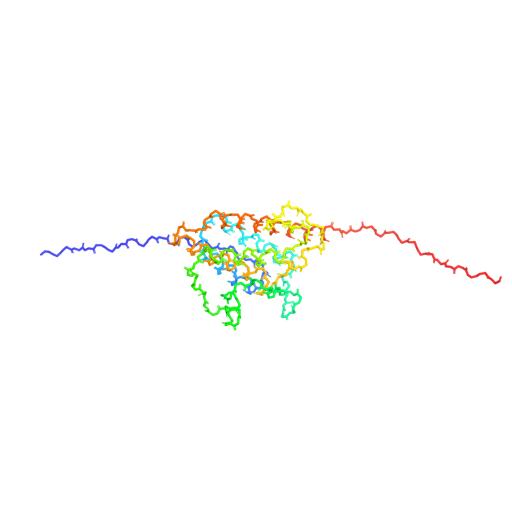3.843 -0.637 1.00 94.50 148 LEU A CA 1
ATOM 1147 C C . LEU A 1 148 ? -1.657 -4.453 0.700 1.00 94.50 148 LEU A C 1
ATOM 1149 O O . LEU A 1 148 ? -2.763 -4.202 1.164 1.00 94.50 148 LEU A O 1
ATOM 1153 N N . ALA A 1 149 ? -0.767 -5.199 1.358 1.00 94.88 149 ALA A N 1
ATOM 1154 C CA . ALA A 1 149 ? -1.049 -5.756 2.678 1.00 94.88 149 ALA A CA 1
ATOM 1155 C C . ALA A 1 149 ? -1.426 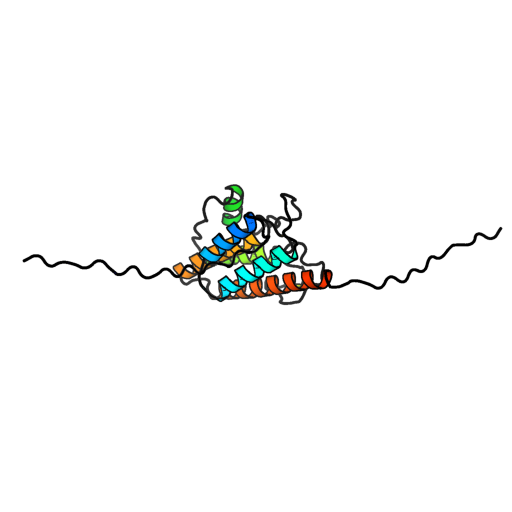-4.648 3.675 1.00 94.88 149 ALA A C 1
ATOM 1157 O O . ALA A 1 149 ? -2.432 -4.758 4.375 1.00 94.88 149 ALA A O 1
ATOM 1158 N N . SER A 1 150 ? -0.680 -3.538 3.682 1.00 95.44 150 SER A N 1
ATOM 1159 C CA . SER A 1 150 ? -0.970 -2.414 4.573 1.00 95.44 150 SER A CA 1
ATOM 1160 C C . SER A 1 150 ? -2.256 -1.666 4.225 1.00 95.44 150 SER A C 1
ATOM 1162 O O . SER A 1 150 ? -2.960 -1.237 5.139 1.00 95.44 150 SER A O 1
ATOM 1164 N N . LEU A 1 151 ? -2.599 -1.555 2.938 1.00 96.44 151 LEU A N 1
ATOM 1165 C CA . LEU A 1 151 ? -3.891 -1.023 2.499 1.00 96.44 151 LEU A CA 1
ATOM 1166 C C . LEU A 1 151 ? -5.048 -1.922 2.962 1.00 96.44 151 LEU A C 1
ATOM 1168 O O . LEU A 1 151 ? -6.057 -1.428 3.457 1.00 96.44 151 LEU A O 1
ATOM 1172 N N . GLY A 1 152 ? -4.869 -3.242 2.898 1.00 96.56 152 GLY A N 1
ATOM 1173 C CA . GLY A 1 152 ? -5.837 -4.209 3.406 1.00 96.56 152 GLY A CA 1
ATOM 1174 C C . GLY A 1 152 ? -6.039 -4.136 4.925 1.00 96.56 152 GLY A C 1
ATOM 1175 O O . GLY A 1 152 ? -7.170 -4.241 5.402 1.00 96.56 152 GLY A O 1
ATOM 1176 N N . TRP A 1 153 ? -4.977 -3.898 5.706 1.00 97.00 153 TRP A N 1
ATOM 1177 C CA . TRP A 1 153 ? -5.107 -3.652 7.151 1.00 97.00 153 TRP A CA 1
ATOM 1178 C C . TRP A 1 153 ? -5.875 -2.368 7.447 1.00 97.00 153 TRP A C 1
ATOM 1180 O O . TRP A 1 153 ? -6.700 -2.342 8.360 1.00 97.00 153 TRP A O 1
ATOM 1190 N N . TRP A 1 154 ? -5.610 -1.309 6.677 1.00 97.19 154 TRP A N 1
ATOM 1191 C CA . TRP A 1 154 ? -6.331 -0.050 6.807 1.00 97.19 154 TRP A CA 1
ATOM 1192 C C . TRP A 1 154 ? -7.816 -0.233 6.497 1.00 97.19 154 TRP A C 1
ATOM 1194 O O . TRP A 1 154 ? -8.647 0.200 7.289 1.00 97.19 154 TRP A O 1
ATOM 1204 N N . MET A 1 155 ? -8.142 -0.958 5.426 1.00 96.06 155 MET A N 1
ATOM 1205 C CA . MET A 1 155 ? -9.518 -1.281 5.055 1.00 96.06 155 MET A CA 1
ATOM 1206 C C . MET A 1 155 ? -10.265 -2.012 6.172 1.00 96.06 155 MET A C 1
ATOM 1208 O O . MET A 1 155 ? -11.323 -1.553 6.593 1.00 96.06 155 MET A O 1
ATOM 1212 N N . LYS A 1 156 ? -9.677 -3.078 6.733 1.00 95.06 156 LYS A N 1
ATOM 1213 C CA . LYS A 1 156 ? -10.266 -3.806 7.871 1.00 95.06 156 LYS A CA 1
ATOM 1214 C C . LYS A 1 156 ? -10.504 -2.901 9.082 1.00 95.06 156 LYS A C 1
ATOM 1216 O O . LYS A 1 156 ? -11.519 -3.017 9.761 1.00 95.06 156 LYS A O 1
ATOM 1221 N N . ALA A 1 157 ? -9.567 -2.005 9.377 1.00 95.31 157 ALA A N 1
ATOM 1222 C CA . ALA A 1 157 ? -9.689 -1.105 10.519 1.00 95.31 157 ALA A CA 1
ATOM 1223 C C . ALA A 1 157 ? -10.738 -0.005 10.306 1.00 95.31 157 ALA A C 1
ATOM 1225 O O . ALA A 1 157 ? -11.475 0.307 11.238 1.00 95.31 157 ALA A O 1
ATOM 1226 N N . ALA A 1 158 ? -10.819 0.548 9.094 1.00 94.31 158 ALA A N 1
ATOM 1227 C CA . ALA A 1 158 ? -11.819 1.536 8.698 1.00 94.31 158 ALA A CA 1
ATOM 1228 C C . ALA A 1 158 ? -13.237 0.948 8.705 1.00 94.31 158 ALA A C 1
ATOM 1230 O O . ALA A 1 158 ? -14.167 1.605 9.162 1.00 94.31 158 ALA A O 1
ATOM 1231 N N . GLU A 1 159 ? -13.400 -0.304 8.268 1.00 92.94 159 GLU A N 1
ATOM 1232 C CA . GLU A 1 159 ? -14.679 -1.020 8.337 1.00 92.94 159 GLU A CA 1
ATOM 1233 C C . GLU A 1 159 ? -15.155 -1.186 9.788 1.00 92.94 159 GLU A C 1
ATOM 1235 O O . GLU A 1 159 ? -16.311 -0.911 10.101 1.00 92.94 159 GLU A O 1
ATOM 1240 N N . VAL A 1 160 ? -14.253 -1.579 10.694 1.00 92.81 160 VAL A N 1
ATOM 1241 C CA . VAL A 1 160 ? -14.580 -1.775 12.115 1.00 92.81 160 VAL A CA 1
ATOM 1242 C C . VAL A 1 160 ? -14.915 -0.459 12.821 1.00 92.81 160 VAL A C 1
ATOM 1244 O O . VAL A 1 160 ? -15.797 -0.445 13.680 1.00 92.81 160 VAL A O 1
ATOM 1247 N N . SER A 1 161 ? -14.216 0.637 12.509 1.00 92.75 161 SER A N 1
ATOM 1248 C CA . SER A 1 161 ? -14.439 1.925 13.180 1.00 92.75 161 SER A CA 1
ATOM 1249 C C . SER A 1 161 ? -15.506 2.802 12.519 1.00 92.75 161 SER A C 1
ATOM 1251 O O . SER A 1 161 ? -16.044 3.686 13.180 1.00 92.75 161 SER A O 1
ATOM 1253 N N . GLY A 1 162 ? -15.791 2.598 11.229 1.00 90.38 162 GLY A N 1
ATOM 1254 C CA . GLY A 1 162 ? -16.602 3.505 10.411 1.00 90.38 162 GLY A CA 1
ATOM 1255 C C . GLY A 1 162 ? -15.902 4.823 10.046 1.00 90.38 162 GLY A C 1
ATOM 1256 O O . GLY A 1 162 ? -16.557 5.754 9.585 1.00 90.38 162 GLY A O 1
ATOM 1257 N N . GLU A 1 163 ? -14.587 4.931 10.258 1.00 89.88 163 GLU A N 1
ATOM 1258 C CA . GLU A 1 163 ? -13.797 6.147 10.008 1.00 89.88 163 GLU A CA 1
ATOM 1259 C C . GLU A 1 163 ? -12.865 5.987 8.797 1.00 89.88 163 GLU A C 1
ATOM 1261 O O . GLU A 1 163 ? -12.530 4.876 8.398 1.00 89.88 163 GLU A O 1
ATOM 1266 N N . ALA A 1 164 ? -12.370 7.107 8.253 1.00 87.19 164 ALA A N 1
ATOM 1267 C CA . ALA A 1 164 ? -11.391 7.148 7.154 1.00 87.19 164 ALA A CA 1
ATOM 1268 C C . ALA A 1 164 ? -11.856 6.500 5.829 1.00 87.19 164 ALA A C 1
ATOM 1270 O O . ALA A 1 164 ? -11.036 6.203 4.965 1.00 87.19 164 ALA A O 1
ATOM 1271 N N . THR A 1 165 ? -13.163 6.304 5.647 1.00 87.00 165 THR A N 1
ATOM 1272 C CA . THR A 1 165 ? -13.744 5.621 4.481 1.00 87.00 165 THR A CA 1
ATOM 1273 C C . THR A 1 165 ? -13.485 6.362 3.167 1.00 87.00 165 THR A C 1
ATOM 1275 O O . THR A 1 165 ? -13.065 5.742 2.197 1.00 87.00 165 THR A O 1
ATOM 1278 N N . GLU A 1 166 ? -13.649 7.687 3.133 1.00 86.81 166 GLU A N 1
ATOM 1279 C CA . GLU A 1 166 ? -13.422 8.498 1.922 1.00 86.81 166 GLU A CA 1
ATOM 1280 C C . GLU A 1 166 ? -11.947 8.513 1.487 1.00 86.81 166 GLU A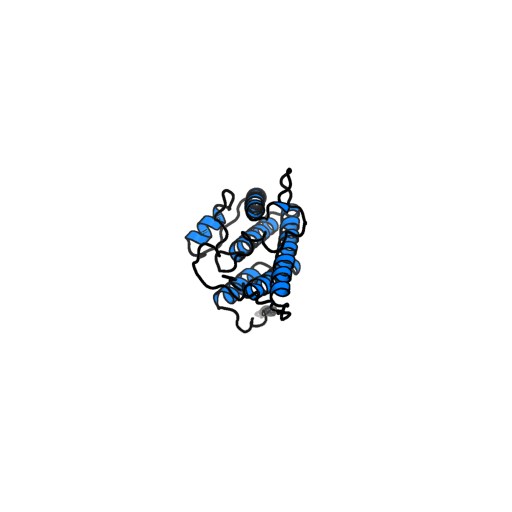 C 1
ATOM 1282 O O . GLU A 1 166 ? -11.616 8.380 0.305 1.00 86.81 166 GLU A O 1
ATOM 1287 N N . THR A 1 167 ? -11.030 8.651 2.450 1.00 91.00 167 THR A N 1
ATOM 1288 C CA . THR A 1 167 ? -9.587 8.663 2.170 1.00 91.00 167 THR A CA 1
ATOM 1289 C C . THR A 1 167 ? -9.069 7.281 1.785 1.00 91.00 167 THR A C 1
ATOM 1291 O O . THR A 1 167 ? -8.115 7.193 1.006 1.00 91.00 167 THR A O 1
ATOM 1294 N N . LEU A 1 168 ? -9.707 6.219 2.282 1.00 92.94 168 LEU A N 1
ATOM 1295 C CA . LEU A 1 168 ? -9.463 4.841 1.875 1.00 92.94 168 LEU A CA 1
ATOM 1296 C C . LEU A 1 168 ? -9.974 4.563 0.455 1.00 92.94 168 LEU A C 1
ATOM 1298 O O . LEU A 1 168 ? -9.234 3.984 -0.335 1.00 92.94 168 LEU A O 1
ATOM 1302 N N . ASP A 1 169 ? -11.189 4.993 0.105 1.00 93.69 169 ASP A N 1
ATOM 1303 C CA . ASP A 1 169 ? -11.741 4.811 -1.247 1.00 93.69 169 ASP A CA 1
ATOM 1304 C C . ASP A 1 169 ? -10.866 5.501 -2.303 1.00 93.69 169 ASP A C 1
ATOM 1306 O O . ASP A 1 169 ? -10.492 4.913 -3.322 1.00 93.69 169 ASP A O 1
ATOM 1310 N N . THR A 1 170 ? -10.406 6.714 -1.985 1.00 93.38 170 THR A N 1
ATOM 1311 C CA . THR A 1 170 ? -9.430 7.435 -2.812 1.00 93.38 170 THR A CA 1
ATOM 1312 C C . THR A 1 170 ? -8.137 6.628 -2.989 1.00 93.38 170 THR A C 1
ATOM 1314 O O . THR A 1 170 ? -7.592 6.575 -4.093 1.00 93.38 170 THR A O 1
ATOM 1317 N N . ALA A 1 171 ? -7.649 5.973 -1.928 1.00 93.62 171 ALA A N 1
ATOM 1318 C CA . ALA A 1 171 ? -6.424 5.176 -1.975 1.00 93.62 171 ALA A CA 1
ATOM 1319 C C . ALA A 1 171 ? -6.599 3.906 -2.819 1.00 93.62 171 ALA A C 1
ATOM 1321 O O . ALA A 1 171 ? -5.744 3.610 -3.653 1.00 93.62 171 ALA A O 1
ATOM 1322 N N . LEU A 1 172 ? -7.716 3.190 -2.653 1.00 95.19 172 LEU A N 1
ATOM 1323 C CA . LEU A 1 172 ? -8.062 2.017 -3.461 1.00 95.19 172 LEU A CA 1
ATOM 1324 C C . LEU A 1 172 ? -8.135 2.385 -4.947 1.00 95.19 172 LEU A C 1
ATOM 1326 O O . LEU A 1 172 ? -7.495 1.743 -5.782 1.00 95.19 172 LEU A O 1
ATOM 1330 N N . SER A 1 173 ? -8.838 3.477 -5.263 1.00 94.81 173 SER A N 1
ATOM 1331 C CA . SER A 1 173 ? -8.987 3.963 -6.634 1.00 94.81 173 SER A CA 1
ATOM 1332 C C . SER A 1 173 ? -7.644 4.349 -7.264 1.00 94.81 173 SER A C 1
ATOM 1334 O O . SER A 1 173 ? -7.384 4.020 -8.423 1.00 94.81 173 SER A O 1
ATOM 1336 N N . ASP A 1 174 ? -6.768 5.037 -6.522 1.00 93.50 174 ASP A N 1
ATOM 1337 C CA . ASP A 1 174 ? -5.455 5.437 -7.039 1.00 93.50 174 ASP A CA 1
ATOM 1338 C C . ASP A 1 174 ? -4.505 4.247 -7.230 1.00 93.50 174 ASP A C 1
ATOM 1340 O O . ASP A 1 174 ? -3.824 4.157 -8.252 1.00 93.50 174 ASP A O 1
ATOM 1344 N N . VAL A 1 175 ? -4.512 3.288 -6.298 1.00 93.75 175 VAL A N 1
ATOM 1345 C CA . VAL A 1 175 ? -3.713 2.061 -6.404 1.00 93.75 175 VAL A CA 1
ATOM 1346 C C . VAL A 1 175 ? -4.141 1.215 -7.599 1.00 93.75 175 VAL A C 1
ATOM 1348 O O . VAL A 1 175 ? -3.270 0.761 -8.343 1.00 93.75 175 VAL A O 1
ATOM 1351 N N . SER A 1 176 ? -5.450 1.046 -7.817 1.00 94.31 176 SER A N 1
ATOM 1352 C CA . SER A 1 176 ? -5.985 0.357 -9.000 1.00 94.31 176 SER A CA 1
ATOM 1353 C C . SER A 1 176 ? -5.483 1.014 -10.288 1.00 94.31 176 SER A C 1
ATOM 1355 O O . SER A 1 176 ? -4.916 0.355 -11.160 1.00 94.31 176 SER A O 1
ATOM 1357 N N . TRP A 1 177 ? -5.611 2.341 -10.379 1.00 92.19 177 TRP A N 1
ATOM 1358 C CA . TRP A 1 177 ? -5.145 3.109 -11.535 1.00 92.19 177 TRP A CA 1
ATOM 1359 C C . TRP A 1 177 ? -3.631 2.962 -11.773 1.00 92.19 177 TRP A C 1
ATOM 1361 O O . TRP A 1 177 ? -3.192 2.753 -12.906 1.00 92.19 177 TRP A O 1
ATOM 1371 N N . ALA A 1 178 ? -2.818 3.023 -10.714 1.00 90.19 178 ALA A N 1
ATOM 1372 C CA . ALA A 1 178 ? -1.368 2.883 -10.823 1.00 90.19 178 ALA A CA 1
ATOM 1373 C C . ALA A 1 178 ? -0.954 1.476 -11.295 1.00 90.19 178 ALA A C 1
ATOM 1375 O O . ALA A 1 178 ? -0.065 1.349 -12.140 1.00 90.19 178 ALA A O 1
ATOM 1376 N N . LEU A 1 179 ? -1.599 0.422 -10.781 1.00 90.25 179 LEU A N 1
ATOM 1377 C CA . LEU A 1 179 ? -1.339 -0.961 -11.195 1.00 90.25 179 LEU A CA 1
ATOM 1378 C C . LEU A 1 179 ? -1.683 -1.197 -12.668 1.00 90.25 179 LEU A C 1
ATOM 1380 O O . LEU A 1 179 ? -0.898 -1.832 -13.380 1.00 90.25 179 LEU A O 1
ATOM 1384 N N . GLU A 1 180 ? -2.813 -0.668 -13.143 1.00 88.69 180 GLU A N 1
ATOM 1385 C CA . GLU A 1 180 ? -3.180 -0.742 -14.559 1.00 88.69 180 GLU A CA 1
ATOM 1386 C C . GLU A 1 180 ? -2.105 -0.107 -15.429 1.00 88.69 180 GLU A C 1
ATOM 1388 O O . GLU A 1 180 ? -1.613 -0.740 -16.367 1.00 88.69 180 GLU A O 1
ATOM 1393 N N . LEU A 1 181 ? -1.688 1.113 -15.099 1.00 85.56 181 LEU A N 1
ATOM 1394 C CA . LEU A 1 181 ? -0.717 1.829 -15.912 1.00 85.56 181 LEU A CA 1
ATOM 1395 C C . LEU A 1 181 ? 0.638 1.110 -15.961 1.00 85.56 181 LEU A C 1
ATOM 1397 O O . LEU A 1 181 ? 1.213 0.946 -17.040 1.00 85.56 181 LEU A O 1
ATOM 1401 N N . MET A 1 182 ? 1.125 0.627 -14.814 1.00 84.25 182 MET A N 1
ATOM 1402 C CA . MET A 1 182 ? 2.386 -0.117 -14.747 1.00 84.25 182 MET A CA 1
ATOM 1403 C C . MET A 1 182 ? 2.327 -1.428 -15.546 1.00 84.25 182 MET A C 1
ATOM 1405 O O . MET A 1 182 ? 3.293 -1.774 -16.227 1.00 84.25 182 MET A O 1
ATOM 1409 N N . SER A 1 183 ? 1.187 -2.122 -15.535 1.00 80.62 183 SER A N 1
ATOM 1410 C CA . SER A 1 183 ? 1.001 -3.370 -16.289 1.00 80.62 183 SER A CA 1
ATOM 1411 C C . SER A 1 183 ? 0.974 -3.134 -17.810 1.00 80.62 183 SER A C 1
ATOM 1413 O O . SER A 1 183 ? 1.550 -3.908 -18.579 1.00 80.62 183 SER A O 1
ATOM 1415 N N . HIS A 1 184 ? 0.366 -2.033 -18.272 1.00 75.94 184 HIS A N 1
ATOM 1416 C CA . HIS A 1 184 ? 0.325 -1.672 -19.699 1.00 75.94 184 HIS A CA 1
ATOM 1417 C C . HIS A 1 184 ? 1.685 -1.183 -20.231 1.00 75.94 184 HIS A C 1
ATOM 1419 O O . HIS A 1 184 ? 2.074 -1.515 -21.357 1.00 75.94 184 HIS A O 1
ATOM 1425 N N . ALA A 1 185 ? 2.441 -0.434 -19.423 1.00 65.56 185 ALA A N 1
ATOM 1426 C CA . ALA A 1 185 ? 3.783 0.033 -19.779 1.00 65.56 185 ALA A CA 1
ATOM 1427 C C . ALA A 1 185 ? 4.790 -1.123 -19.952 1.00 65.56 185 ALA A C 1
ATOM 1429 O O . ALA A 1 185 ? 5.702 -1.045 -20.776 1.00 65.56 185 ALA A O 1
ATOM 1430 N N . ALA A 1 186 ? 4.621 -2.218 -19.209 1.00 58.69 186 ALA A N 1
ATOM 1431 C CA . ALA A 1 186 ? 5.457 -3.408 -19.344 1.00 58.69 186 ALA A CA 1
ATOM 1432 C C . ALA A 1 186 ? 5.126 -4.220 -20.614 1.00 58.69 186 ALA A C 1
ATOM 1434 O O . ALA A 1 186 ? 6.036 -4.650 -21.325 1.00 58.69 186 ALA A O 1
ATOM 1435 N N . ASN A 1 187 ? 3.843 -4.355 -20.970 1.00 56.31 187 ASN A N 1
ATOM 1436 C CA . ASN A 1 187 ? 3.421 -5.086 -22.174 1.00 56.31 187 ASN A CA 1
ATOM 1437 C C . ASN A 1 187 ? 3.842 -4.404 -23.489 1.00 56.31 187 ASN A C 1
ATOM 1439 O O . ASN A 1 187 ? 4.188 -5.086 -24.454 1.00 56.31 187 ASN A O 1
ATOM 1443 N N . THR A 1 188 ? 3.882 -3.069 -23.538 1.00 54.66 188 THR A N 1
ATOM 1444 C CA . THR A 1 188 ? 4.333 -2.333 -24.738 1.00 54.66 188 THR A CA 1
ATOM 1445 C C . THR A 1 188 ? 5.829 -2.496 -25.023 1.00 54.66 188 THR A C 1
ATOM 1447 O O . THR A 1 188 ? 6.228 -2.457 -26.186 1.00 54.66 188 THR A O 1
ATOM 1450 N N . LYS A 1 189 ? 6.664 -2.771 -24.009 1.00 49.66 189 LYS A N 1
ATOM 1451 C CA . LYS A 1 189 ? 8.101 -3.059 -24.197 1.00 49.66 189 LYS A CA 1
ATOM 1452 C C . LYS A 1 189 ? 8.360 -4.424 -24.851 1.00 49.66 189 LYS A C 1
ATOM 1454 O O . LYS A 1 189 ? 9.374 -4.584 -25.522 1.00 49.66 189 LYS A O 1
ATOM 1459 N N . HIS A 1 190 ? 7.442 -5.382 -24.711 1.00 41.44 190 HIS A N 1
ATOM 1460 C CA . HIS A 1 190 ? 7.544 -6.706 -25.342 1.00 41.44 190 HIS A CA 1
ATOM 1461 C C . HIS A 1 190 ? 6.965 -6.767 -26.767 1.00 41.44 190 HIS A C 1
ATOM 1463 O O . HIS A 1 190 ? 7.197 -7.745 -27.473 1.00 41.44 190 HIS A O 1
ATOM 1469 N N . ALA A 1 191 ? 6.248 -5.731 -27.213 1.00 40.25 191 ALA A N 1
ATOM 1470 C CA . ALA A 1 191 ? 5.568 -5.704 -28.509 1.00 40.25 191 ALA A CA 1
ATOM 1471 C C . ALA A 1 191 ? 6.416 -5.156 -29.679 1.00 40.25 191 ALA A C 1
ATOM 1473 O O . ALA A 1 191 ? 5.867 -4.930 -30.754 1.00 40.25 191 ALA A O 1
ATOM 1474 N N . SER A 1 192 ? 7.732 -4.960 -29.518 1.00 33.34 192 SER A N 1
ATOM 1475 C CA . SER A 1 192 ? 8.604 -4.513 -30.619 1.00 33.34 192 SER A CA 1
ATOM 1476 C C . SER A 1 192 ? 9.615 -5.581 -31.049 1.00 33.34 192 SER A C 1
ATOM 1478 O O . SER A 1 192 ? 10.666 -5.734 -30.422 1.00 33.34 192 SER A O 1
ATOM 1480 N N . PRO A 1 193 ? 9.336 -6.296 -32.152 1.00 39.84 193 PRO A N 1
ATOM 1481 C CA . PRO A 1 193 ? 10.352 -6.906 -32.987 1.00 39.84 193 PRO A CA 1
ATOM 1482 C C . PRO A 1 193 ? 10.437 -6.184 -34.344 1.00 39.84 193 PRO A C 1
ATOM 1484 O O . PRO A 1 193 ? 9.510 -6.236 -35.146 1.00 39.84 193 PRO A O 1
ATOM 1487 N N . GLY A 1 194 ? 11.603 -5.601 -34.629 1.00 38.34 194 GLY A N 1
ATOM 1488 C CA . GLY A 1 194 ? 12.126 -5.524 -35.996 1.00 38.34 194 GLY A CA 1
ATOM 1489 C C . GLY A 1 194 ? 11.952 -4.208 -36.755 1.00 38.34 194 GLY A C 1
ATOM 1490 O O . GLY A 1 194 ? 10.969 -4.007 -37.457 1.00 38.34 194 GLY A O 1
ATOM 1491 N N . SER A 1 195 ? 13.025 -3.418 -36.765 1.00 35.56 195 SER A N 1
ATOM 1492 C CA . SER A 1 195 ? 13.641 -2.975 -38.022 1.00 35.56 195 SER A CA 1
ATOM 1493 C C . SER A 1 195 ? 15.095 -2.585 -37.747 1.00 35.56 195 SER A C 1
ATOM 1495 O O . SER A 1 195 ? 15.398 -1.452 -37.374 1.00 35.56 195 SER A O 1
ATOM 1497 N N . GLU A 1 196 ? 15.990 -3.566 -37.890 1.00 42.31 196 GLU A N 1
ATOM 1498 C CA . GLU A 1 196 ? 17.376 -3.302 -38.269 1.00 42.31 196 GLU A CA 1
ATOM 1499 C C . GLU A 1 196 ? 17.376 -2.691 -39.674 1.00 42.31 196 GLU A C 1
ATOM 1501 O O . GLU A 1 196 ? 16.828 -3.282 -40.602 1.00 42.31 196 GLU A O 1
ATOM 1506 N N . GLU A 1 197 ? 18.063 -1.569 -39.857 1.00 35.19 197 GLU A N 1
ATOM 1507 C CA . GLU A 1 197 ? 18.783 -1.330 -41.104 1.00 35.19 197 GLU A CA 1
ATOM 1508 C C . GLU A 1 197 ? 20.147 -0.733 -40.750 1.00 35.19 197 GLU A C 1
ATOM 1510 O O . GLU A 1 197 ? 20.273 0.368 -40.210 1.00 35.19 197 GLU A O 1
ATOM 1515 N N . GLY A 1 198 ? 21.182 -1.549 -40.947 1.00 38.12 198 GLY A N 1
ATOM 1516 C CA . GLY A 1 198 ? 22.561 -1.203 -40.657 1.00 38.12 198 GLY A CA 1
ATOM 1517 C C . GLY A 1 198 ? 23.136 -0.240 -41.691 1.00 38.12 198 GLY A C 1
ATOM 1518 O O . GLY A 1 198 ? 22.999 -0.441 -42.893 1.00 38.12 198 GLY A O 1
ATOM 1519 N N . ALA A 1 199 ? 23.888 0.751 -41.219 1.00 36.38 199 ALA A N 1
ATOM 1520 C CA . ALA A 1 199 ? 24.817 1.512 -42.046 1.00 36.38 199 ALA A CA 1
ATOM 1521 C C . ALA A 1 199 ? 26.218 1.449 -41.424 1.00 36.38 199 ALA A C 1
ATOM 1523 O O . ALA A 1 199 ? 26.619 2.277 -40.606 1.00 36.38 199 ALA A O 1
ATOM 1524 N N . ALA A 1 200 ? 26.976 0.428 -41.826 1.00 38.69 200 ALA A N 1
ATOM 1525 C CA . ALA A 1 200 ? 28.399 0.311 -41.551 1.00 38.69 200 ALA A CA 1
ATOM 1526 C C . ALA A 1 200 ? 29.181 1.356 -42.369 1.00 38.69 200 ALA A C 1
ATOM 1528 O O . ALA A 1 200 ? 29.478 1.148 -43.543 1.00 38.69 200 ALA A O 1
ATOM 1529 N N . SER A 1 201 ? 29.555 2.477 -41.750 1.00 40.06 201 SER A N 1
ATOM 1530 C CA . SER A 1 201 ? 30.514 3.420 -42.340 1.00 40.06 201 SER A CA 1
ATOM 1531 C C . SER A 1 201 ? 31.950 2.958 -42.081 1.00 40.06 201 SER A C 1
ATOM 1533 O O . SER A 1 201 ? 32.517 3.196 -41.014 1.00 40.06 201 SER A O 1
ATOM 1535 N N . LYS A 1 202 ? 32.569 2.312 -43.077 1.00 42.38 202 LYS A N 1
ATOM 1536 C CA . LYS A 1 202 ? 34.028 2.142 -43.133 1.00 42.38 202 LYS A CA 1
ATOM 1537 C C . LYS A 1 202 ? 34.669 3.496 -43.461 1.00 42.38 202 LYS A C 1
ATOM 1539 O O . LYS A 1 202 ? 34.517 3.998 -44.570 1.00 42.38 202 LYS A O 1
ATOM 1544 N N . LYS A 1 203 ? 35.420 4.071 -42.516 1.00 44.62 203 LYS A N 1
ATOM 1545 C CA . LYS A 1 203 ? 36.365 5.162 -42.799 1.00 44.62 203 LYS A CA 1
ATOM 1546 C C . LYS A 1 203 ? 37.524 4.610 -43.632 1.00 44.62 203 LYS A C 1
ATOM 1548 O O . LYS A 1 203 ? 38.330 3.830 -43.131 1.00 44.62 203 LYS A O 1
ATOM 1553 N N . VAL A 1 204 ? 37.593 5.024 -44.894 1.00 46.81 204 VAL A N 1
ATOM 1554 C CA . VAL A 1 204 ? 38.785 4.900 -45.740 1.00 46.81 204 VAL A CA 1
ATOM 1555 C C . VAL A 1 204 ? 39.812 5.928 -45.265 1.00 46.81 204 VAL A C 1
ATOM 1557 O O . VAL A 1 204 ? 39.502 7.110 -45.124 1.00 46.81 204 VAL A O 1
ATOM 1560 N N . ARG A 1 205 ? 41.025 5.453 -44.980 1.00 42.81 205 ARG A N 1
ATOM 1561 C CA . ARG A 1 205 ? 42.227 6.257 -44.753 1.00 42.81 205 ARG A CA 1
ATOM 1562 C C . ARG A 1 205 ? 42.844 6.516 -46.129 1.00 42.81 205 ARG A C 1
ATOM 1564 O O . ARG A 1 205 ? 43.074 5.556 -46.856 1.00 42.81 205 ARG A O 1
ATOM 1571 N N . ILE A 1 206 ? 43.026 7.781 -46.488 1.00 49.31 206 ILE A N 1
ATOM 1572 C CA . ILE A 1 206 ? 43.778 8.200 -47.675 1.00 49.31 206 ILE A CA 1
ATOM 1573 C C . ILE A 1 206 ? 45.136 8.688 -47.169 1.00 49.31 206 ILE A C 1
ATOM 1575 O O . ILE A 1 206 ? 45.179 9.421 -46.176 1.00 49.31 206 ILE A O 1
ATOM 1579 N N . ASP A 1 207 ? 46.189 8.180 -47.807 1.00 56.00 207 ASP A N 1
ATOM 1580 C CA . ASP A 1 207 ? 47.598 8.534 -47.610 1.00 56.00 207 ASP A CA 1
ATOM 1581 C C . ASP A 1 207 ? 47.923 9.960 -48.079 1.00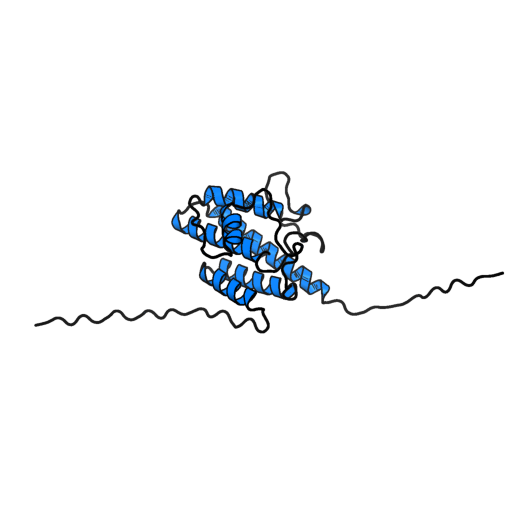 56.00 207 ASP A C 1
ATOM 1583 O O . ASP A 1 207 ? 47.295 10.426 -49.061 1.00 56.00 207 ASP A O 1
#

Organism: Pleurotus eryngii (NCBI:txid5323)

pLDDT: mean 75.64, std 20.11, range [32.94, 97.19]

Radius of gyration: 22.64 Å; chains: 1; bounding box: 89×57×74 Å